Protein AF-A0A921ELJ8-F1 (afdb_monomer_lite)

Organism: NCBI:txid399497

Secondary structure (DSSP, 8-state):
-PPPB--TTSBGGGGTT-EEEEEEEETTS-EEEEEEEEEEEPTTSEEEEEEEESS-SS-PPPEEEEEETTSBHHHHHHHHSSEEEEEEEE-S-EESSS----GGGHHHHHHHHHHHHHHHHHTT-HHHHHHHHHHHHHHHHHHHS-TTSS---PPPEEEETTEEE-HHHHHHHSPB-TT---GGGS-HHHHHHHHHHHHHHHHH-HHHHHHTGGGG-TTSHHHHHHHHHHHH--TTSS-HHHHHHHHHHHHHHHHHHHHHHGGGGS-HHHHHHHHHHHHHHHHHHH-SSHHHHHHHHHHHHHHHHHH--TTS----TTSGGGS---------

Radius of gyration: 25.88 Å; chains: 1; bounding box: 54×80×60 Å

Structure (mmCIF, N/CA/C/O backbone):
data_AF-A0A921ELJ8-F1
#
_entry.id   AF-A0A921ELJ8-F1
#
loop_
_atom_site.group_PDB
_atom_site.id
_atom_site.type_symbol
_atom_site.label_atom_id
_atom_site.label_alt_id
_atom_site.label_comp_id
_atom_site.label_asym_id
_atom_site.label_entity_id
_atom_site.label_seq_id
_atom_site.pdbx_PDB_ins_code
_atom_site.Cartn_x
_atom_site.Cartn_y
_atom_site.Cartn_z
_atom_site.occupancy
_atom_site.B_iso_or_equiv
_atom_site.auth_seq_id
_atom_site.auth_comp_id
_atom_site.auth_asym_id
_atom_site.auth_atom_id
_atom_site.pdbx_PDB_model_num
ATOM 1 N N . MET A 1 1 ? -8.104 5.650 -31.984 1.00 55.91 1 MET A N 1
ATOM 2 C CA . MET A 1 1 ? -6.807 5.041 -32.345 1.00 55.91 1 MET A CA 1
ATOM 3 C C . MET A 1 1 ? -6.220 4.525 -31.050 1.00 55.91 1 MET A C 1
ATOM 5 O O . MET A 1 1 ? -6.207 5.281 -30.093 1.00 55.91 1 MET A O 1
ATOM 9 N N . THR A 1 2 ? -5.845 3.253 -30.983 1.00 70.00 2 THR A N 1
ATOM 10 C CA . THR A 1 2 ? -5.281 2.645 -29.771 1.00 70.00 2 THR A CA 1
ATOM 11 C C . THR A 1 2 ? -3.825 3.063 -29.614 1.00 70.00 2 THR A C 1
ATOM 13 O O . THR A 1 2 ? -3.085 3.123 -30.599 1.00 70.00 2 THR A O 1
ATOM 16 N N . TRP A 1 3 ? -3.414 3.399 -28.393 1.00 85.06 3 TRP A N 1
ATOM 17 C CA . TRP A 1 3 ? -2.020 3.739 -28.118 1.00 85.06 3 TRP A CA 1
ATOM 18 C C . TRP A 1 3 ? -1.121 2.501 -28.268 1.00 85.06 3 TRP A C 1
ATOM 20 O O . TRP A 1 3 ? -1.618 1.382 -28.123 1.00 85.06 3 TRP A O 1
ATOM 30 N N . PRO A 1 4 ? 0.184 2.664 -28.571 1.00 88.44 4 PRO A N 1
ATOM 31 C CA . PRO A 1 4 ? 1.095 1.530 -28.692 1.00 88.44 4 PRO A CA 1
ATOM 32 C C . PRO A 1 4 ? 1.118 0.725 -27.383 1.00 88.44 4 PRO A C 1
ATOM 34 O O . PRO A 1 4 ? 1.448 1.312 -26.346 1.00 88.44 4 PRO A O 1
ATOM 37 N N . PRO A 1 5 ? 0.757 -0.571 -27.398 1.00 87.62 5 PRO A N 1
ATOM 38 C CA . PRO A 1 5 ? 0.667 -1.370 -26.183 1.00 87.62 5 PRO A CA 1
ATOM 39 C C . PRO A 1 5 ? 2.049 -1.570 -25.560 1.00 87.62 5 PRO A C 1
ATOM 41 O O . PRO A 1 5 ? 3.058 -1.668 -26.261 1.00 87.62 5 PRO A O 1
ATOM 44 N N . VAL A 1 6 ? 2.074 -1.643 -24.234 1.00 88.38 6 VAL A N 1
ATOM 45 C CA . VAL A 1 6 ? 3.263 -1.942 -23.437 1.00 88.38 6 VAL A CA 1
ATOM 46 C C . VAL A 1 6 ? 2.978 -3.228 -22.666 1.00 88.38 6 VAL A C 1
ATOM 48 O O . VAL A 1 6 ? 2.077 -3.217 -21.829 1.00 88.38 6 VAL A O 1
ATOM 51 N N . PRO A 1 7 ? 3.712 -4.328 -22.911 1.00 85.06 7 PRO A N 1
ATOM 52 C CA . PRO A 1 7 ? 3.531 -5.554 -22.146 1.00 85.06 7 PRO A CA 1
ATOM 53 C C . PRO A 1 7 ? 3.890 -5.317 -20.681 1.00 85.06 7 PRO A C 1
ATOM 55 O O . PRO A 1 7 ? 4.984 -4.829 -20.389 1.00 85.06 7 PRO A O 1
ATOM 58 N N . LEU A 1 8 ? 3.033 -5.707 -19.743 1.00 81.69 8 LEU A N 1
ATOM 59 C CA . LEU A 1 8 ? 3.280 -5.446 -18.314 1.00 81.69 8 LEU A CA 1
ATOM 60 C C . LEU A 1 8 ? 4.545 -6.139 -17.770 1.00 81.69 8 LEU A C 1
ATOM 62 O O . LEU A 1 8 ? 5.132 -5.679 -16.791 1.00 81.69 8 LEU A O 1
ATOM 66 N N . ARG A 1 9 ? 4.990 -7.214 -18.434 1.00 78.88 9 ARG A N 1
ATOM 67 C CA . ARG A 1 9 ? 6.199 -7.993 -18.104 1.00 78.88 9 ARG A CA 1
ATOM 68 C C . ARG A 1 9 ? 7.487 -7.468 -18.735 1.00 78.88 9 ARG A C 1
ATOM 70 O O . ARG A 1 9 ? 8.553 -8.014 -18.478 1.00 78.88 9 ARG A O 1
ATOM 77 N N . SER A 1 10 ? 7.395 -6.471 -19.608 1.00 84.75 10 SER A N 1
ATOM 78 C CA . SER A 1 10 ? 8.593 -5.854 -20.177 1.00 84.75 10 SER A CA 1
ATOM 79 C C . SER A 1 10 ? 9.353 -5.074 -19.105 1.00 84.75 10 SER A C 1
ATOM 81 O O . SER A 1 10 ? 8.754 -4.600 -18.133 1.00 84.75 10 SER A O 1
ATOM 83 N N . THR A 1 11 ? 10.671 -4.973 -19.260 1.00 89.31 11 THR A N 1
ATOM 84 C CA . THR A 1 11 ? 11.525 -4.325 -18.261 1.00 89.31 11 THR A CA 1
ATOM 85 C C . THR A 1 11 ? 11.451 -2.809 -18.400 1.00 89.31 11 THR A C 1
ATOM 87 O O . THR A 1 11 ? 11.182 -2.279 -19.482 1.00 89.31 11 THR A O 1
ATOM 90 N N . LEU A 1 12 ? 11.711 -2.071 -17.321 1.00 86.12 12 LEU A N 1
ATOM 91 C CA . LEU A 1 12 ? 11.758 -0.609 -17.381 1.00 86.12 12 LEU A CA 1
ATOM 92 C C . LEU A 1 12 ? 12.834 -0.113 -18.361 1.00 86.12 12 LEU A C 1
ATOM 94 O O . LEU A 1 12 ? 12.644 0.914 -19.017 1.00 86.12 12 LEU A O 1
ATOM 98 N N . GLY A 1 13 ? 13.943 -0.844 -18.491 1.00 85.94 13 GLY A N 1
ATOM 99 C CA . GLY A 1 13 ? 15.027 -0.551 -19.425 1.00 85.94 13 GLY A CA 1
ATOM 100 C C . GLY A 1 13 ? 14.573 -0.517 -20.885 1.00 85.94 13 GLY A C 1
ATOM 101 O O . GLY A 1 13 ? 14.986 0.383 -21.621 1.00 85.94 13 GLY A O 1
ATOM 102 N N . ASP A 1 14 ? 13.660 -1.411 -21.278 1.00 89.75 14 ASP A N 1
ATOM 103 C CA . ASP A 1 14 ? 13.111 -1.487 -22.643 1.00 89.75 14 ASP A CA 1
ATOM 104 C C . ASP A 1 14 ? 12.343 -0.216 -23.043 1.00 89.75 14 ASP A C 1
ATOM 106 O O . ASP A 1 14 ? 12.226 0.120 -24.225 1.00 89.75 14 ASP A O 1
ATOM 110 N N . TRP A 1 15 ? 11.855 0.530 -22.050 1.00 92.81 15 TRP A N 1
ATOM 111 C CA . TRP A 1 15 ? 11.029 1.724 -22.232 1.00 92.81 15 TRP A CA 1
ATOM 112 C C . TRP A 1 15 ? 11.705 3.013 -21.766 1.00 92.81 15 TRP A C 1
ATOM 114 O O . TRP A 1 15 ? 11.044 4.037 -21.565 1.00 92.81 15 TRP A O 1
ATOM 124 N N . ALA A 1 16 ? 13.030 2.998 -21.635 1.00 91.06 16 ALA A N 1
ATOM 125 C CA . ALA A 1 16 ? 13.802 4.168 -21.249 1.00 91.06 16 ALA A CA 1
ATOM 126 C C . ALA A 1 16 ? 13.523 5.382 -22.159 1.00 91.06 16 ALA A C 1
ATOM 128 O O . ALA A 1 16 ? 13.555 5.316 -23.391 1.00 91.06 16 ALA A O 1
ATOM 129 N N . GLY A 1 17 ? 13.261 6.534 -21.541 1.00 87.50 17 GLY A N 1
ATOM 130 C CA . GLY A 1 17 ? 12.905 7.782 -22.220 1.00 87.50 17 GLY A CA 1
ATOM 131 C C . GLY A 1 17 ? 11.447 7.880 -22.679 1.00 87.50 17 GLY A C 1
ATOM 132 O O . GLY A 1 17 ? 11.101 8.849 -23.362 1.00 87.50 17 GLY A O 1
ATOM 133 N N . LYS A 1 18 ? 10.589 6.909 -22.346 1.00 92.12 18 LYS A N 1
ATOM 134 C CA . LYS A 1 18 ? 9.157 6.925 -22.676 1.00 92.12 18 LYS A CA 1
ATOM 135 C C . LYS A 1 18 ? 8.307 7.266 -21.455 1.00 92.12 18 LYS A C 1
ATOM 137 O O . LYS A 1 18 ? 8.719 7.101 -20.309 1.00 92.12 18 LYS A O 1
ATOM 142 N N . THR A 1 19 ? 7.095 7.741 -21.726 1.00 92.88 19 THR A N 1
ATOM 143 C CA . THR A 1 19 ? 6.046 7.865 -20.713 1.00 92.88 19 THR A CA 1
ATOM 144 C C . THR A 1 19 ? 4.994 6.805 -20.981 1.00 92.88 19 THR A C 1
ATOM 146 O O . THR A 1 19 ? 4.438 6.748 -22.077 1.00 92.88 19 THR A O 1
ATOM 149 N N . ILE A 1 20 ? 4.733 5.971 -19.987 1.00 92.69 20 ILE A N 1
ATOM 150 C CA . ILE A 1 20 ? 3.766 4.883 -20.041 1.00 92.69 20 ILE A CA 1
ATOM 151 C C . ILE A 1 20 ? 2.562 5.283 -19.197 1.00 92.69 20 ILE A C 1
ATOM 153 O O . ILE A 1 20 ? 2.708 5.789 -18.085 1.00 92.69 20 ILE A O 1
ATOM 157 N N . ALA A 1 21 ? 1.371 5.072 -19.742 1.00 91.31 21 ALA A N 1
ATOM 158 C CA . ALA A 1 21 ? 0.132 5.087 -18.988 1.00 91.31 21 ALA A CA 1
ATOM 159 C C . ALA A 1 21 ? -0.243 3.646 -18.649 1.00 91.31 21 ALA A C 1
ATOM 161 O O . ALA A 1 21 ? -0.272 2.788 -19.532 1.00 91.31 21 ALA A O 1
ATOM 162 N N . VAL A 1 22 ? -0.512 3.393 -17.375 1.00 89.25 22 VAL A N 1
ATOM 163 C CA . VAL A 1 22 ? -0.835 2.071 -16.844 1.00 89.25 22 VAL A CA 1
ATOM 164 C C . VAL A 1 22 ? -2.203 2.144 -16.193 1.00 89.25 22 VAL A C 1
ATOM 166 O O . VAL A 1 22 ? -2.421 2.963 -15.307 1.00 89.25 22 VAL A O 1
ATOM 169 N N . GLY A 1 23 ? -3.132 1.323 -16.659 1.00 86.69 23 GLY A N 1
ATOM 170 C CA . GLY A 1 23 ? -4.483 1.220 -16.127 1.00 86.69 23 GLY A CA 1
ATOM 171 C C . GLY A 1 23 ? -4.615 -0.006 -15.239 1.00 86.69 23 GLY A C 1
ATOM 172 O O . GLY A 1 23 ? -3.868 -0.970 -15.392 1.00 86.69 23 GLY A O 1
ATOM 173 N N . GLY A 1 24 ? -5.555 0.051 -14.304 1.00 81.69 24 GLY A N 1
ATOM 174 C CA . GLY A 1 24 ? -5.795 -1.047 -13.384 1.00 81.69 24 GLY A CA 1
ATOM 175 C C . GLY A 1 24 ? -6.952 -0.811 -12.429 1.00 81.69 24 GLY A C 1
ATOM 176 O O . GLY A 1 24 ? -7.645 0.206 -12.513 1.00 81.69 24 GLY A O 1
ATOM 177 N N . GLN A 1 25 ? -7.141 -1.740 -11.496 1.00 78.62 25 GLN A N 1
ATOM 178 C CA . GLN A 1 25 ? -8.011 -1.534 -10.334 1.00 78.62 25 GLN A CA 1
ATOM 179 C C . GLN A 1 25 ? -7.232 -0.845 -9.211 1.00 78.62 25 GLN A C 1
ATOM 181 O O . GLN A 1 25 ? -6.151 -1.301 -8.851 1.00 78.62 25 GLN A O 1
ATOM 186 N N . GLY A 1 26 ? -7.775 0.239 -8.659 1.00 69.50 26 GLY A N 1
ATOM 187 C CA . GLY A 1 26 ? -7.198 0.932 -7.504 1.00 69.50 26 GLY A CA 1
ATOM 188 C C . GLY A 1 26 ? -7.789 0.472 -6.173 1.00 69.50 26 GLY A C 1
ATOM 189 O O . GLY A 1 26 ? -8.651 -0.407 -6.142 1.00 69.50 26 GLY A O 1
ATOM 190 N N . ASP A 1 27 ? -7.384 1.124 -5.082 1.00 60.56 27 ASP A N 1
ATOM 191 C CA . ASP A 1 27 ? -7.708 0.746 -3.691 1.00 60.56 27 ASP A CA 1
ATOM 192 C C . ASP A 1 27 ? -9.213 0.645 -3.369 1.00 60.56 27 ASP A C 1
ATOM 194 O O . ASP A 1 27 ? -9.612 -0.080 -2.462 1.00 60.56 27 ASP A O 1
ATOM 198 N N . LEU A 1 28 ? -10.074 1.320 -4.140 1.00 60.75 28 LEU A N 1
ATOM 199 C CA . LEU A 1 28 ? -11.540 1.276 -3.998 1.00 60.75 28 LEU A CA 1
ATOM 200 C C . LEU A 1 28 ? -12.233 0.366 -5.031 1.00 60.75 28 LEU A C 1
ATOM 202 O O . LEU A 1 28 ? -13.412 0.567 -5.329 1.00 60.75 28 LEU A O 1
ATOM 206 N N . ASN A 1 29 ? -11.506 -0.570 -5.654 1.00 61.53 29 ASN A N 1
ATOM 207 C CA . ASN A 1 29 ? -11.965 -1.356 -6.813 1.00 61.53 29 ASN A CA 1
ATOM 208 C C . ASN A 1 29 ? -12.473 -0.490 -7.984 1.00 61.53 29 ASN A C 1
ATOM 210 O O . ASN A 1 29 ? -13.245 -0.941 -8.832 1.00 61.53 29 ASN A O 1
ATOM 214 N N . ARG A 1 30 ? -12.043 0.775 -8.050 1.00 70.38 30 ARG A N 1
ATOM 215 C CA . ARG A 1 30 ? -12.352 1.682 -9.159 1.00 70.38 30 ARG A CA 1
ATOM 216 C C . ARG A 1 30 ? -11.254 1.592 -10.205 1.00 70.38 30 ARG A C 1
ATOM 218 O O . ARG A 1 30 ? -10.077 1.509 -9.859 1.00 70.38 30 ARG A O 1
ATOM 225 N N . ALA A 1 31 ? -11.644 1.637 -11.475 1.00 74.75 31 ALA A N 1
ATOM 226 C CA . ALA A 1 31 ? -10.691 1.762 -12.566 1.00 74.75 31 ALA A CA 1
ATOM 227 C C . ALA A 1 31 ? -9.875 3.050 -12.386 1.00 74.75 31 ALA A C 1
ATOM 229 O O . ALA A 1 31 ? -10.436 4.139 -12.248 1.00 74.75 31 ALA A O 1
ATOM 230 N N . THR A 1 32 ? -8.557 2.907 -12.367 1.00 81.81 32 THR A N 1
ATOM 231 C CA . THR A 1 32 ? -7.589 3.987 -12.175 1.00 81.81 32 THR A CA 1
ATOM 232 C C . THR A 1 32 ? -6.516 3.926 -13.256 1.00 81.81 32 THR A C 1
ATOM 234 O O . THR A 1 32 ? -6.398 2.950 -14.000 1.00 81.81 32 THR A O 1
ATOM 237 N N . THR A 1 33 ? -5.759 5.009 -13.394 1.00 86.81 33 THR A N 1
ATOM 238 C CA . THR A 1 33 ? -4.608 5.097 -14.283 1.00 86.81 33 THR A CA 1
ATOM 239 C C . THR A 1 33 ? -3.452 5.773 -13.564 1.00 86.81 33 THR A C 1
ATOM 241 O O . THR A 1 33 ? -3.623 6.841 -12.986 1.00 86.81 33 THR A O 1
ATOM 244 N N . ALA A 1 34 ? -2.261 5.196 -13.668 1.00 88.44 34 ALA A N 1
ATOM 245 C CA . ALA A 1 34 ? -1.004 5.822 -13.295 1.00 88.44 34 ALA A CA 1
ATOM 246 C C . ALA A 1 34 ? -0.210 6.218 -14.548 1.00 88.44 34 ALA A C 1
ATOM 248 O O . ALA A 1 34 ? -0.249 5.545 -15.578 1.00 88.44 34 ALA A O 1
ATOM 249 N N . LEU A 1 35 ? 0.536 7.315 -14.459 1.00 90.50 35 LEU A N 1
ATOM 250 C CA . LEU A 1 35 ? 1.508 7.737 -15.465 1.00 90.50 35 LEU A CA 1
ATOM 251 C C . LEU A 1 35 ? 2.912 7.519 -14.923 1.00 90.50 35 LEU A C 1
ATOM 253 O O . LEU A 1 35 ? 3.204 7.973 -13.821 1.00 90.50 35 LEU A O 1
ATOM 257 N N . LEU A 1 36 ? 3.777 6.877 -15.703 1.00 90.56 36 LEU A N 1
ATOM 258 C CA . LEU A 1 36 ? 5.176 6.624 -15.376 1.00 90.56 36 LEU A CA 1
ATOM 259 C C . LEU A 1 36 ? 6.056 7.189 -16.490 1.00 90.56 36 LEU A C 1
ATOM 261 O O . LEU A 1 36 ? 6.006 6.729 -17.626 1.00 90.56 36 LEU A O 1
ATOM 265 N N . HIS A 1 37 ? 6.877 8.186 -16.182 1.00 92.69 37 HIS A N 1
ATOM 266 C CA . HIS A 1 37 ? 7.949 8.643 -17.056 1.00 92.69 37 HIS A CA 1
ATOM 267 C C . HIS A 1 37 ? 9.250 7.947 -16.671 1.00 92.69 37 HIS A C 1
ATOM 269 O O . HIS A 1 37 ? 9.781 8.177 -15.582 1.00 92.69 37 HIS A O 1
ATOM 275 N N . ILE A 1 38 ? 9.765 7.123 -17.577 1.00 91.50 38 ILE A N 1
ATOM 276 C CA . ILE A 1 38 ? 11.005 6.379 -17.384 1.00 91.50 38 ILE A CA 1
ATOM 277 C C . ILE A 1 38 ? 12.141 7.190 -18.000 1.00 91.50 38 ILE A C 1
ATOM 279 O O . ILE A 1 38 ? 12.142 7.504 -19.190 1.00 91.50 38 ILE A O 1
ATOM 283 N N . GLY A 1 39 ? 13.118 7.553 -17.179 1.00 88.94 39 GLY A N 1
ATOM 284 C CA . GLY A 1 39 ? 14.330 8.244 -17.593 1.00 88.94 39 GLY A CA 1
ATOM 285 C C . GLY A 1 39 ? 15.273 7.351 -18.400 1.00 88.94 39 GLY A C 1
ATOM 286 O O . GLY A 1 39 ? 14.960 6.221 -18.763 1.00 88.94 39 GLY A O 1
ATOM 287 N N . LYS A 1 40 ? 16.468 7.864 -18.695 1.00 90.44 40 LYS A N 1
ATOM 288 C CA . LYS A 1 40 ? 17.521 7.059 -19.329 1.00 90.44 40 LYS A CA 1
ATOM 289 C C . LYS A 1 40 ? 18.109 6.066 -18.326 1.00 90.44 40 LYS A C 1
ATOM 291 O O . LYS A 1 40 ? 18.272 6.420 -17.157 1.00 90.44 40 LYS A O 1
ATOM 296 N N . VAL A 1 41 ? 18.483 4.882 -18.812 1.00 88.75 41 VAL A N 1
ATOM 297 C CA . VAL A 1 41 ? 19.275 3.914 -18.042 1.00 88.75 41 VAL A CA 1
ATOM 298 C C . VAL A 1 41 ? 20.630 4.539 -17.716 1.00 88.75 41 VAL A C 1
ATOM 300 O O . VAL A 1 41 ? 21.305 5.095 -18.589 1.00 88.75 41 VAL A O 1
ATOM 303 N N . ARG A 1 42 ? 20.998 4.507 -16.441 1.00 88.00 42 ARG A N 1
ATOM 304 C CA . ARG A 1 42 ? 22.283 4.975 -15.927 1.00 88.00 42 ARG A CA 1
ATOM 305 C C . ARG A 1 42 ? 23.342 3.878 -16.048 1.00 88.00 42 ARG A C 1
ATOM 307 O O . ARG A 1 42 ? 23.032 2.706 -16.224 1.00 88.00 42 ARG A O 1
ATOM 314 N N . GLY A 1 43 ? 24.613 4.265 -15.933 1.00 80.62 43 GLY A N 1
ATOM 315 C CA . GLY A 1 43 ? 25.737 3.320 -15.995 1.00 80.62 43 GLY A CA 1
ATOM 316 C C . GLY A 1 43 ? 25.770 2.291 -14.855 1.00 80.62 43 GLY A C 1
ATOM 317 O O . GLY A 1 43 ? 26.489 1.307 -14.959 1.00 80.62 43 GLY A O 1
ATOM 318 N N . ASP A 1 44 ? 24.987 2.505 -13.797 1.00 83.75 44 ASP A N 1
ATOM 319 C CA . ASP A 1 44 ? 24.791 1.610 -12.648 1.00 83.75 44 ASP A CA 1
ATOM 320 C C . ASP A 1 44 ? 23.598 0.645 -12.828 1.00 83.75 44 ASP A C 1
ATOM 322 O O . ASP A 1 44 ? 23.195 -0.020 -11.876 1.00 83.75 44 ASP A O 1
ATOM 326 N N . GLY A 1 45 ? 22.991 0.596 -14.020 1.00 81.75 45 GLY A N 1
ATOM 327 C CA . GLY A 1 45 ? 21.848 -0.273 -14.310 1.00 81.75 45 GLY A CA 1
ATOM 328 C C . GLY A 1 45 ? 20.509 0.209 -13.743 1.00 81.75 45 GLY A C 1
ATOM 329 O O . GLY A 1 45 ? 19.537 -0.536 -13.802 1.00 81.75 45 GLY A O 1
ATOM 330 N N . HIS A 1 46 ? 20.422 1.435 -13.217 1.00 86.12 46 HIS A N 1
ATOM 331 C CA . HIS A 1 46 ? 19.176 1.988 -12.682 1.00 86.12 46 HIS A CA 1
ATOM 332 C C . HIS A 1 46 ? 18.511 2.987 -13.639 1.00 86.12 46 HIS A C 1
ATOM 334 O O . HIS A 1 46 ? 19.149 3.624 -14.482 1.00 86.12 46 HIS A O 1
ATOM 340 N N . VAL A 1 47 ? 17.205 3.176 -13.474 1.00 87.12 47 VAL A N 1
ATOM 341 C CA . VAL A 1 47 ? 16.381 4.160 -14.178 1.00 87.12 47 VAL A CA 1
ATOM 342 C C . VAL A 1 47 ? 15.690 5.086 -13.186 1.00 87.12 47 VAL A C 1
ATOM 344 O O . VAL A 1 47 ? 15.187 4.681 -12.141 1.00 87.12 47 VAL A O 1
ATOM 347 N N . ARG A 1 48 ? 15.649 6.373 -13.528 1.00 88.62 48 ARG A N 1
ATOM 348 C CA . ARG A 1 48 ? 14.856 7.369 -12.801 1.00 88.62 48 ARG A CA 1
ATOM 349 C C . ARG A 1 48 ? 13.410 7.274 -13.274 1.00 88.62 48 ARG A C 1
ATOM 351 O O . ARG A 1 48 ? 13.164 7.527 -14.448 1.00 88.62 48 ARG A O 1
ATOM 358 N N . VAL A 1 49 ? 12.471 6.972 -12.389 1.00 85.62 49 VAL A N 1
ATOM 359 C CA . VAL A 1 49 ? 11.040 6.899 -12.698 1.00 85.62 49 VAL A CA 1
ATOM 360 C C . VAL A 1 49 ? 10.311 8.033 -11.990 1.00 85.62 49 VAL A C 1
ATOM 362 O O . VAL A 1 49 ? 10.380 8.164 -10.772 1.00 85.62 49 VAL A O 1
ATOM 365 N N . ILE A 1 50 ? 9.616 8.869 -12.759 1.00 87.69 50 ILE A N 1
ATOM 366 C CA . ILE A 1 50 ? 8.697 9.881 -12.227 1.00 87.69 50 ILE A CA 1
ATOM 367 C C . ILE A 1 50 ? 7.289 9.356 -12.434 1.00 87.69 50 ILE A C 1
ATOM 369 O O . ILE A 1 50 ? 6.924 9.063 -13.571 1.00 87.69 50 ILE A O 1
ATOM 373 N N . TYR A 1 51 ? 6.490 9.272 -11.380 1.00 86.00 51 TYR A N 1
ATOM 374 C CA . TYR A 1 51 ? 5.151 8.712 -11.477 1.00 86.00 51 TYR A CA 1
ATOM 375 C C . TYR A 1 51 ? 4.080 9.626 -10.884 1.00 86.00 51 TYR A C 1
ATOM 377 O O . TYR A 1 51 ? 4.359 10.476 -10.039 1.00 86.00 51 TYR A O 1
ATOM 385 N N . SER A 1 52 ? 2.847 9.464 -11.355 1.00 85.19 52 SER A N 1
ATOM 386 C CA . SER A 1 52 ? 1.663 10.142 -10.828 1.00 85.19 52 SER A CA 1
ATOM 387 C C . SER A 1 52 ? 0.448 9.236 -10.969 1.00 85.19 52 SER A C 1
ATOM 389 O O . SER A 1 52 ? 0.148 8.786 -12.074 1.00 85.19 52 SER A O 1
ATOM 391 N N . ASP A 1 53 ? -0.273 9.017 -9.875 1.00 80.00 53 ASP A N 1
ATOM 392 C CA . ASP A 1 53 ? -1.601 8.399 -9.901 1.00 80.00 53 ASP A CA 1
ATOM 393 C C . ASP A 1 53 ? -2.627 9.451 -10.356 1.00 80.00 53 ASP A C 1
ATOM 395 O O . ASP A 1 53 ? -2.615 10.582 -9.866 1.00 80.00 53 ASP A O 1
ATOM 399 N N . MET A 1 54 ? -3.457 9.120 -11.346 1.00 72.75 54 MET A N 1
ATOM 400 C CA . MET A 1 54 ? -4.471 10.023 -11.895 1.00 72.75 54 MET A CA 1
ATOM 401 C C . MET A 1 54 ? -5.863 9.839 -11.275 1.00 72.75 54 MET A C 1
ATOM 403 O O . MET A 1 54 ? -6.725 10.674 -11.552 1.00 72.75 54 MET A O 1
ATOM 407 N N . ALA A 1 55 ? -6.126 8.781 -10.495 1.00 62.22 55 ALA A N 1
ATOM 408 C CA . ALA A 1 55 ? -7.459 8.549 -9.916 1.00 62.22 55 ALA A CA 1
ATOM 409 C C . ALA A 1 55 ? -7.589 8.950 -8.449 1.00 62.22 55 ALA A C 1
ATOM 411 O O . ALA A 1 55 ? -8.709 9.162 -7.981 1.00 62.22 55 ALA A O 1
ATOM 412 N N . HIS A 1 56 ? -6.482 9.091 -7.724 1.00 56.41 56 HIS A N 1
ATOM 413 C CA . HIS A 1 56 ? -6.521 9.733 -6.420 1.00 56.41 56 HIS A CA 1
ATOM 414 C C . HIS A 1 56 ? -6.836 11.231 -6.609 1.00 56.41 56 HIS A C 1
ATOM 416 O O . HIS A 1 56 ? -5.997 12.017 -7.037 1.00 56.41 56 HIS A O 1
ATOM 422 N N . GLU A 1 57 ? -8.075 11.638 -6.294 1.00 43.91 57 GLU A N 1
ATOM 423 C CA . GLU A 1 57 ? -8.567 13.033 -6.362 1.00 43.91 57 GLU A CA 1
ATOM 424 C C . GLU A 1 57 ? -7.728 14.019 -5.530 1.00 43.91 57 GLU A C 1
ATOM 426 O O . GLU A 1 57 ? -7.755 15.232 -5.756 1.00 43.91 57 GLU A O 1
ATOM 431 N N . LYS A 1 58 ? -6.923 13.508 -4.593 1.00 45.62 58 LYS A N 1
ATOM 432 C CA . LYS A 1 58 ? -5.819 14.270 -4.021 1.00 45.62 58 LYS A CA 1
ATOM 433 C C . LYS A 1 58 ? -4.694 14.294 -5.045 1.00 45.62 58 LYS A C 1
ATOM 435 O O . LYS A 1 58 ? -3.959 13.327 -5.176 1.00 45.62 58 LYS A O 1
ATOM 440 N N . LEU A 1 59 ? -4.581 15.429 -5.735 1.00 51.19 59 LEU A N 1
ATOM 441 C CA . LEU A 1 59 ? -3.470 15.841 -6.599 1.00 51.19 59 LEU A CA 1
ATOM 442 C C . LEU A 1 59 ? -2.128 15.769 -5.845 1.00 51.19 59 LEU A C 1
ATOM 444 O O . LEU A 1 59 ? -1.550 16.792 -5.466 1.00 51.19 59 LEU A O 1
ATOM 448 N N . GLU A 1 60 ? -1.647 14.560 -5.574 1.00 53.66 60 GLU A N 1
ATOM 449 C CA . GLU A 1 60 ? -0.329 14.342 -5.015 1.00 53.66 60 GLU A CA 1
ATOM 450 C C . GLU A 1 60 ? 0.710 14.730 -6.059 1.00 53.66 60 GLU A C 1
ATOM 452 O O . GLU A 1 60 ? 0.531 14.585 -7.271 1.00 53.66 60 GLU A O 1
ATOM 457 N N . ARG A 1 61 ? 1.806 15.313 -5.579 1.00 60.59 61 ARG A N 1
ATOM 458 C CA . ARG A 1 61 ? 2.893 15.717 -6.465 1.00 60.59 61 ARG A CA 1
ATOM 459 C C . ARG A 1 61 ? 3.455 14.474 -7.146 1.00 60.59 61 ARG A C 1
ATOM 461 O O . ARG A 1 61 ? 3.646 13.481 -6.447 1.00 60.59 61 ARG A O 1
ATOM 468 N N . PRO A 1 62 ? 3.805 14.556 -8.444 1.00 66.25 62 PRO A N 1
ATOM 469 C CA . PRO A 1 62 ? 4.539 13.487 -9.092 1.00 66.25 62 PRO A CA 1
ATOM 470 C C . PRO A 1 62 ? 5.761 13.138 -8.247 1.00 66.25 62 PRO A C 1
ATOM 472 O O . PRO A 1 62 ? 6.586 14.012 -7.952 1.00 66.25 62 PRO A O 1
ATOM 475 N N . ALA A 1 63 ? 5.821 11.889 -7.812 1.00 71.31 63 ALA A N 1
ATOM 476 C CA . ALA A 1 63 ? 6.901 11.383 -6.991 1.00 71.31 63 ALA A CA 1
ATOM 477 C C . ALA A 1 63 ? 7.975 10.777 -7.894 1.00 71.31 63 ALA A C 1
ATOM 479 O O . ALA A 1 63 ? 7.727 10.392 -9.037 1.00 71.31 63 ALA A O 1
ATOM 480 N N . GLU A 1 64 ? 9.202 10.772 -7.395 1.00 79.31 64 GLU A N 1
ATOM 481 C CA . GLU A 1 64 ? 10.374 10.324 -8.130 1.00 79.31 64 GLU A CA 1
ATOM 482 C C . GLU A 1 64 ? 11.028 9.177 -7.369 1.00 79.31 64 GLU A C 1
ATOM 484 O O . GLU A 1 64 ? 11.245 9.281 -6.162 1.00 79.31 64 GLU A O 1
ATOM 489 N N . ALA A 1 65 ? 11.352 8.109 -8.088 1.00 78.50 65 ALA A N 1
ATOM 490 C CA . ALA A 1 65 ? 12.042 6.941 -7.570 1.00 78.50 65 ALA A CA 1
ATOM 491 C C . ALA A 1 65 ? 13.199 6.552 -8.496 1.00 78.50 65 ALA A C 1
ATOM 493 O O . ALA A 1 65 ? 13.158 6.783 -9.706 1.00 78.50 65 ALA A O 1
ATOM 494 N N . LEU A 1 66 ? 14.240 5.953 -7.924 1.00 83.12 66 LEU A N 1
ATOM 495 C CA . LEU A 1 66 ? 15.310 5.308 -8.674 1.00 83.12 66 LEU A CA 1
ATOM 496 C C . LEU A 1 66 ? 15.087 3.798 -8.572 1.00 83.12 66 LEU A C 1
ATOM 498 O O . LEU A 1 66 ? 15.100 3.265 -7.466 1.00 83.12 66 LEU A O 1
ATOM 502 N N . LEU A 1 67 ? 14.848 3.135 -9.702 1.00 78.12 67 LEU A N 1
ATOM 503 C CA . LEU A 1 67 ? 14.523 1.708 -9.762 1.00 78.12 67 LEU A CA 1
ATOM 504 C C . LEU A 1 67 ? 15.545 0.947 -10.618 1.00 78.12 67 LEU A C 1
ATOM 506 O O . LEU A 1 67 ? 16.104 1.542 -11.542 1.00 78.12 67 LEU A O 1
ATOM 510 N N . PRO A 1 68 ? 15.793 -0.345 -10.352 1.00 77.94 68 PRO A N 1
ATOM 511 C CA . PRO A 1 68 ? 16.557 -1.206 -11.254 1.00 77.94 68 PRO A CA 1
ATOM 512 C C . PRO A 1 68 ? 15.918 -1.262 -12.651 1.00 77.94 68 PRO A C 1
ATOM 514 O O . PRO A 1 68 ? 14.693 -1.277 -12.779 1.00 77.94 68 PRO A O 1
ATOM 517 N N . ALA A 1 69 ? 16.727 -1.242 -13.713 1.00 83.62 69 ALA A N 1
ATOM 518 C CA . ALA A 1 69 ? 16.222 -1.235 -15.090 1.00 83.62 69 ALA A CA 1
ATOM 519 C C . ALA A 1 69 ? 15.616 -2.578 -15.528 1.00 83.62 69 ALA A C 1
ATOM 521 O O . ALA A 1 69 ? 14.819 -2.601 -16.462 1.00 83.62 69 ALA A O 1
ATOM 522 N N . ASP A 1 70 ? 15.993 -3.673 -14.875 1.00 78.38 70 ASP A N 1
ATOM 523 C CA . ASP A 1 70 ? 15.503 -5.037 -15.099 1.00 78.38 70 ASP A CA 1
ATOM 524 C C . ASP A 1 70 ? 14.141 -5.310 -14.446 1.00 78.38 70 ASP A C 1
ATOM 526 O O . ASP A 1 70 ? 13.487 -6.295 -14.783 1.00 78.38 70 ASP A O 1
ATOM 530 N N . LEU A 1 71 ? 13.683 -4.416 -13.567 1.00 77.00 71 LEU A N 1
ATOM 531 C CA . LEU A 1 71 ? 12.365 -4.496 -12.949 1.00 77.00 71 LEU A CA 1
ATOM 532 C C . LEU A 1 71 ? 11.266 -4.377 -14.015 1.00 77.00 71 LEU A C 1
ATOM 534 O O . LEU A 1 71 ? 11.389 -3.591 -14.960 1.00 77.00 71 LEU A O 1
ATOM 538 N N . THR A 1 72 ? 10.182 -5.137 -13.880 1.00 84.81 72 THR A N 1
ATOM 539 C CA . THR A 1 72 ? 9.088 -5.092 -14.862 1.00 84.81 72 THR A CA 1
ATOM 540 C C . THR A 1 72 ? 8.203 -3.859 -14.679 1.00 84.81 72 THR A C 1
ATOM 542 O O . THR A 1 72 ? 8.095 -3.301 -13.585 1.00 84.81 72 THR A O 1
ATOM 545 N N . VAL A 1 73 ? 7.510 -3.432 -15.741 1.00 82.75 73 VAL A N 1
ATOM 546 C CA . VAL A 1 73 ? 6.530 -2.330 -15.658 1.00 82.75 73 VAL A CA 1
ATOM 547 C C . VAL A 1 73 ? 5.474 -2.618 -14.583 1.00 82.75 73 VAL A C 1
ATOM 549 O O . VAL A 1 73 ? 5.123 -1.717 -13.824 1.00 82.75 73 VAL A O 1
ATOM 552 N N . SER A 1 74 ? 5.007 -3.865 -14.471 1.00 79.19 74 SER A N 1
ATOM 553 C CA . SER A 1 74 ? 4.046 -4.280 -13.442 1.00 79.19 74 SER A CA 1
ATOM 554 C C . SER A 1 74 ? 4.586 -4.104 -12.024 1.00 79.19 74 SER A C 1
ATOM 556 O O . SER A 1 74 ? 3.915 -3.510 -11.185 1.00 79.19 74 SER A O 1
ATOM 558 N N . GLU A 1 75 ? 5.792 -4.602 -11.748 1.00 76.50 75 GLU A N 1
ATOM 559 C CA . GLU A 1 75 ? 6.420 -4.492 -10.425 1.00 76.50 75 GLU A CA 1
ATOM 560 C C . GLU A 1 75 ? 6.680 -3.035 -10.050 1.00 76.50 75 GLU A C 1
ATOM 562 O O . GLU A 1 75 ? 6.472 -2.639 -8.904 1.00 76.50 75 GLU A O 1
ATOM 567 N N . ALA A 1 76 ? 7.073 -2.216 -11.029 1.00 79.81 76 ALA A N 1
ATOM 568 C CA . ALA A 1 76 ? 7.315 -0.798 -10.811 1.00 79.81 76 ALA A CA 1
ATOM 569 C C . ALA A 1 76 ? 6.025 -0.079 -10.422 1.00 79.81 76 ALA A C 1
ATOM 571 O O . ALA A 1 76 ? 6.031 0.773 -9.540 1.00 79.81 76 ALA A O 1
ATOM 572 N N . VAL A 1 77 ? 4.919 -0.408 -11.091 1.00 80.69 77 VAL A N 1
ATOM 573 C CA . VAL A 1 77 ? 3.617 0.210 -10.829 1.00 80.69 77 VAL A CA 1
ATOM 574 C C . VAL A 1 77 ? 3.099 -0.214 -9.466 1.00 80.69 77 VAL A C 1
ATOM 576 O O . VAL A 1 77 ? 2.704 0.664 -8.714 1.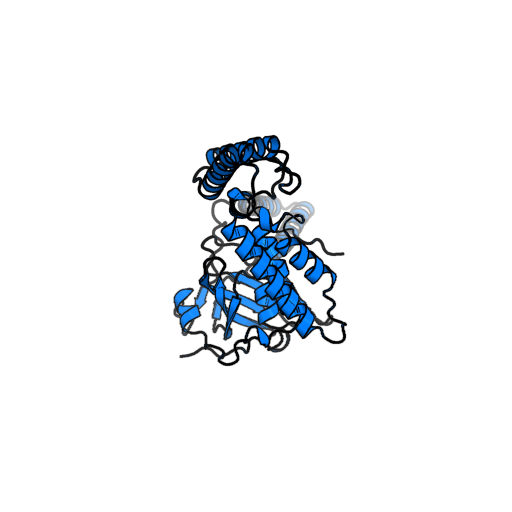00 80.69 77 VAL A O 1
ATOM 579 N N . LEU A 1 78 ? 3.170 -1.503 -9.128 1.00 75.81 78 LEU A N 1
ATOM 580 C CA . LEU A 1 78 ? 2.751 -2.010 -7.819 1.00 75.81 78 LEU A CA 1
ATOM 581 C C . LEU A 1 78 ? 3.547 -1.363 -6.679 1.00 75.81 78 LEU A C 1
ATOM 583 O O . LEU A 1 78 ? 2.962 -0.902 -5.712 1.00 75.81 78 LEU A O 1
ATOM 587 N N . GLY A 1 79 ? 4.868 -1.230 -6.826 1.00 68.69 79 GLY A N 1
ATOM 588 C CA . GLY A 1 79 ? 5.702 -0.618 -5.788 1.00 68.69 79 GLY A CA 1
ATOM 589 C C . GLY A 1 79 ? 5.579 0.908 -5.664 1.00 68.69 79 GLY A C 1
ATOM 590 O O . GLY A 1 79 ? 6.002 1.473 -4.654 1.00 68.69 79 GLY A O 1
ATOM 591 N N . LEU A 1 80 ? 5.054 1.603 -6.681 1.00 73.94 80 LEU A N 1
ATOM 592 C CA . LEU A 1 80 ? 5.002 3.072 -6.711 1.00 73.94 80 LEU A CA 1
ATOM 593 C C . LEU A 1 80 ? 3.582 3.636 -6.580 1.00 73.94 80 LEU A C 1
ATOM 595 O O . LEU A 1 80 ? 3.392 4.683 -5.950 1.00 73.94 80 LEU A O 1
ATOM 599 N N . ALA A 1 81 ? 2.595 2.988 -7.192 1.00 73.38 81 ALA A N 1
ATOM 600 C CA . ALA A 1 81 ? 1.246 3.499 -7.381 1.00 73.38 81 ALA A CA 1
ATOM 601 C C . ALA A 1 81 ? 0.185 2.515 -6.875 1.00 73.38 81 ALA A C 1
ATOM 603 O O . ALA A 1 81 ? 0.324 1.303 -6.977 1.00 73.38 81 ALA A O 1
ATOM 604 N N . HIS A 1 82 ? -0.938 3.063 -6.415 1.00 71.50 82 HIS A N 1
ATOM 605 C CA . HIS A 1 82 ? -2.087 2.309 -5.911 1.00 71.50 82 HIS A CA 1
ATOM 606 C C . HIS A 1 82 ? -2.953 1.760 -7.054 1.00 71.50 82 HIS A C 1
ATOM 608 O O . HIS A 1 82 ? -4.154 2.024 -7.150 1.00 71.50 82 HIS A O 1
ATOM 614 N N . VAL A 1 83 ? -2.320 1.053 -7.990 1.00 72.69 83 VAL A N 1
ATOM 615 C CA . VAL A 1 83 ? -2.941 0.531 -9.207 1.00 72.69 83 VAL A CA 1
ATOM 616 C C . VAL A 1 83 ? -2.502 -0.911 -9.392 1.00 72.69 83 VAL A C 1
ATOM 618 O O . VAL A 1 83 ? -1.318 -1.172 -9.558 1.00 72.69 83 VAL A O 1
ATOM 621 N N . ARG A 1 84 ? -3.455 -1.844 -9.434 1.00 78.31 84 ARG A N 1
ATOM 622 C CA . ARG A 1 84 ? -3.228 -3.228 -9.869 1.00 78.31 84 ARG A CA 1
ATOM 623 C C . ARG A 1 84 ? -3.242 -3.268 -11.391 1.00 78.31 84 ARG A C 1
ATOM 625 O O . ARG A 1 84 ? -4.337 -3.211 -11.958 1.00 78.31 84 ARG A O 1
ATOM 632 N N . PRO A 1 85 ? -2.075 -3.296 -12.050 1.00 78.50 85 PRO A N 1
ATOM 633 C CA . PRO A 1 85 ? -1.997 -3.021 -13.471 1.00 78.50 85 PRO A CA 1
ATOM 634 C C . PRO A 1 85 ? -2.629 -4.160 -14.276 1.00 78.50 85 PRO A C 1
ATOM 636 O O . PRO A 1 85 ? -2.253 -5.318 -14.124 1.00 78.50 85 PRO A O 1
ATOM 639 N N . ASP A 1 86 ? -3.579 -3.823 -15.146 1.00 78.56 86 ASP A N 1
ATOM 640 C CA . ASP A 1 86 ? -4.220 -4.754 -16.084 1.00 78.56 86 ASP A CA 1
ATOM 641 C C . ASP A 1 86 ? -4.087 -4.300 -17.551 1.00 78.56 86 ASP A C 1
ATOM 643 O O . ASP A 1 86 ? -4.610 -4.916 -18.474 1.00 78.56 86 ASP A O 1
ATOM 647 N N . ARG A 1 87 ? -3.425 -3.171 -17.795 1.00 85.94 87 ARG A N 1
ATOM 648 C CA . ARG A 1 87 ? -3.206 -2.632 -19.138 1.00 85.94 87 ARG A CA 1
ATOM 649 C C . ARG A 1 87 ? -2.115 -1.585 -19.102 1.00 85.94 87 ARG A C 1
ATOM 651 O O . ARG A 1 87 ? -2.029 -0.811 -18.149 1.00 85.94 87 ARG A O 1
ATOM 658 N N . ALA A 1 88 ? -1.321 -1.497 -20.157 1.00 89.12 88 ALA A N 1
ATOM 659 C CA . ALA A 1 88 ? -0.359 -0.417 -20.303 1.00 89.12 88 ALA A CA 1
ATOM 660 C C . ALA A 1 88 ? -0.161 -0.037 -21.769 1.00 89.12 88 ALA A C 1
ATOM 662 O O . ALA A 1 88 ? -0.252 -0.864 -22.677 1.00 89.12 88 ALA A O 1
ATOM 663 N N . ALA A 1 89 ? 0.113 1.242 -22.003 1.00 90.81 89 ALA A N 1
ATOM 664 C CA . ALA A 1 89 ? 0.440 1.755 -23.323 1.00 90.81 89 ALA A CA 1
ATOM 665 C C . ALA A 1 89 ? 1.354 2.978 -23.236 1.00 90.81 89 ALA A C 1
ATOM 667 O O . ALA A 1 89 ? 1.385 3.696 -22.233 1.00 90.81 89 ALA A O 1
ATOM 668 N N . VAL A 1 90 ? 2.082 3.255 -24.316 1.00 91.06 90 VAL A N 1
ATOM 669 C CA . VAL A 1 90 ? 2.902 4.465 -24.420 1.00 91.06 90 VAL A CA 1
ATOM 670 C C . VAL A 1 90 ? 1.989 5.675 -24.598 1.00 91.06 90 VAL A C 1
ATOM 672 O O . VAL A 1 90 ? 1.273 5.785 -25.593 1.00 91.06 90 VAL A O 1
ATOM 675 N N . ALA A 1 91 ? 2.045 6.610 -23.651 1.00 88.69 91 ALA A N 1
ATOM 676 C CA . ALA A 1 91 ? 1.280 7.843 -23.724 1.00 88.69 91 ALA A CA 1
ATOM 677 C C . ALA A 1 91 ? 1.877 8.773 -24.806 1.00 88.69 91 ALA A C 1
ATOM 679 O O . ALA A 1 91 ? 3.081 9.045 -24.779 1.00 88.69 91 ALA A O 1
ATOM 680 N N . PRO A 1 92 ? 1.066 9.301 -25.743 1.00 85.31 92 PRO A N 1
ATOM 681 C CA . PRO A 1 92 ? 1.563 10.043 -26.906 1.00 85.31 92 PRO A CA 1
ATOM 682 C C . PRO A 1 92 ? 2.263 11.355 -26.537 1.00 85.31 92 PRO A C 1
ATOM 684 O O . PRO A 1 92 ? 3.330 11.671 -27.067 1.00 85.31 92 PRO A O 1
ATOM 687 N N . LYS A 1 93 ? 1.680 12.132 -25.619 1.00 86.75 93 LYS A N 1
ATOM 688 C CA . LYS A 1 93 ? 2.287 13.354 -25.089 1.00 86.75 93 LYS A CA 1
ATOM 689 C C . LYS A 1 93 ? 1.756 13.629 -23.692 1.00 86.75 93 LYS A C 1
ATOM 691 O O . LYS A 1 93 ? 0.551 13.743 -23.502 1.00 86.75 93 LYS A O 1
ATOM 696 N N . VAL A 1 94 ? 2.653 13.788 -22.725 1.00 83.69 94 VAL A N 1
ATOM 697 C CA . VAL A 1 94 ? 2.300 14.136 -21.344 1.00 83.69 94 VAL A CA 1
ATOM 698 C C . VAL A 1 94 ? 3.000 15.432 -20.964 1.00 83.69 94 VAL A C 1
ATOM 700 O O . VAL A 1 94 ? 4.186 15.609 -21.233 1.00 83.69 94 VAL A O 1
ATOM 703 N N . THR A 1 95 ? 2.261 16.354 -20.357 1.00 81.56 95 THR A N 1
ATOM 704 C CA . THR A 1 95 ? 2.793 17.615 -19.820 1.00 81.56 95 THR A CA 1
ATOM 705 C C . THR A 1 95 ? 2.616 17.656 -18.308 1.00 81.56 95 THR A C 1
ATOM 707 O O . THR A 1 95 ? 1.766 16.950 -17.771 1.00 81.56 95 THR A O 1
ATOM 710 N N . ASN A 1 96 ? 3.420 18.473 -17.620 1.00 75.12 96 ASN A N 1
ATOM 711 C CA . ASN A 1 96 ? 3.417 18.648 -16.158 1.00 75.12 96 ASN A CA 1
ATOM 712 C C . ASN A 1 96 ? 3.790 17.405 -15.329 1.00 75.12 96 ASN A C 1
ATOM 714 O O . ASN A 1 96 ? 3.820 17.474 -14.104 1.00 75.12 96 ASN A O 1
ATOM 718 N N . LEU A 1 97 ? 4.170 16.301 -15.973 1.00 71.06 97 LEU A N 1
ATOM 719 C CA . LEU A 1 97 ? 4.800 15.158 -15.321 1.00 71.06 97 LEU A CA 1
ATOM 720 C C . LEU A 1 97 ? 6.308 15.437 -15.210 1.00 71.06 97 LEU A C 1
ATOM 722 O O . LEU A 1 97 ? 7.012 15.459 -16.215 1.00 71.06 97 LEU A O 1
ATOM 726 N N . GLY A 1 98 ? 6.796 15.731 -14.003 1.00 59.34 98 GLY A N 1
ATOM 727 C CA . GLY A 1 98 ? 8.229 15.950 -13.754 1.00 59.34 98 GLY A CA 1
ATOM 728 C C . GLY A 1 98 ? 8.749 17.383 -13.920 1.00 59.34 98 GLY A C 1
ATOM 729 O O . GLY A 1 98 ? 9.944 17.607 -13.732 1.00 59.34 98 GLY A O 1
ATOM 730 N N . ASN A 1 99 ? 7.886 18.374 -14.181 1.00 51.38 99 ASN A N 1
ATOM 731 C CA . ASN A 1 99 ? 8.268 19.785 -14.063 1.00 51.38 99 ASN A CA 1
ATOM 732 C C . ASN A 1 99 ? 8.357 20.178 -12.580 1.00 51.38 99 ASN A C 1
ATOM 734 O O . ASN A 1 99 ? 7.515 20.896 -12.043 1.00 51.38 99 ASN A O 1
ATOM 738 N N . GLN A 1 100 ? 9.421 19.736 -11.909 1.00 49.53 100 GLN A N 1
ATOM 739 C CA . GLN A 1 100 ? 9.967 20.528 -10.817 1.00 49.53 100 GLN A CA 1
ATOM 740 C C . GLN A 1 100 ? 10.447 21.826 -11.461 1.00 49.53 100 GLN A C 1
ATOM 742 O O . GLN A 1 100 ? 11.498 21.847 -12.098 1.00 49.53 100 GLN A O 1
ATOM 747 N N . THR A 1 101 ? 9.644 22.891 -11.370 1.00 41.62 101 THR A N 1
ATOM 748 C CA . THR A 1 101 ? 10.062 24.248 -11.738 1.00 41.62 101 THR A CA 1
ATOM 749 C C . THR A 1 101 ? 11.472 24.465 -11.219 1.00 41.62 101 THR A C 1
ATOM 751 O O . THR A 1 101 ? 11.730 24.421 -10.013 1.00 41.62 101 THR A O 1
ATOM 754 N N . ALA A 1 102 ? 12.380 24.580 -12.180 1.00 41.88 102 ALA A N 1
ATOM 755 C CA . ALA A 1 102 ? 13.802 24.467 -12.003 1.00 41.88 102 ALA A CA 1
ATOM 756 C C . ALA A 1 102 ? 14.299 25.485 -10.971 1.00 41.88 102 ALA A C 1
ATOM 758 O O . ALA A 1 102 ? 14.447 26.672 -11.257 1.00 41.88 102 ALA A O 1
ATOM 759 N N . ARG A 1 103 ? 14.658 24.998 -9.778 1.00 44.22 103 ARG A N 1
ATOM 760 C CA . ARG A 1 103 ? 15.534 25.736 -8.853 1.00 44.22 103 ARG A CA 1
ATOM 761 C C . ARG A 1 103 ? 16.910 26.033 -9.473 1.00 44.22 103 ARG A C 1
ATOM 763 O O . ARG A 1 103 ? 17.659 26.820 -8.904 1.00 44.22 103 ARG A O 1
ATOM 770 N N . SER A 1 104 ? 17.236 25.468 -10.642 1.00 47.66 104 SER A N 1
ATOM 771 C CA . SER A 1 104 ? 18.510 25.697 -11.331 1.00 47.66 104 SER A CA 1
ATOM 772 C C . SER A 1 104 ? 18.678 27.111 -11.903 1.00 47.66 104 SER A C 1
ATOM 774 O O . SER A 1 104 ? 19.806 27.492 -12.193 1.00 47.66 104 SER A O 1
ATOM 776 N N . ALA A 1 105 ? 17.612 27.915 -12.019 1.00 49.09 105 ALA A N 1
ATOM 777 C CA . ALA A 1 105 ? 17.723 29.301 -12.487 1.00 49.09 105 ALA A CA 1
ATOM 778 C C . ALA A 1 105 ? 18.059 30.311 -11.370 1.00 49.09 105 ALA A C 1
ATOM 780 O O . ALA A 1 105 ? 18.488 31.423 -11.665 1.00 49.09 105 ALA A O 1
ATOM 781 N N . VAL A 1 106 ? 17.912 29.941 -10.090 1.00 55.22 106 VAL A N 1
ATOM 782 C CA . VAL A 1 106 ? 18.157 30.865 -8.963 1.00 55.22 106 VAL A CA 1
ATOM 783 C C . VAL A 1 106 ? 19.656 31.093 -8.749 1.00 55.22 106 VAL A C 1
ATOM 785 O O . VAL A 1 106 ? 20.085 32.224 -8.539 1.00 55.22 106 VAL A O 1
ATOM 788 N N . LEU A 1 107 ? 20.465 30.036 -8.874 1.00 55.88 107 LEU A N 1
ATOM 789 C CA . LEU A 1 107 ? 21.912 30.093 -8.660 1.00 55.88 107 LEU A CA 1
ATOM 790 C C . LEU A 1 107 ? 22.654 31.038 -9.634 1.00 55.88 107 LEU A C 1
ATOM 792 O O . LEU A 1 107 ? 23.385 31.911 -9.156 1.00 55.88 107 LEU A O 1
ATOM 796 N N . PRO A 1 108 ? 22.462 30.954 -10.972 1.00 59.56 108 PRO A N 1
ATOM 797 C CA . PRO A 1 108 ? 23.136 31.871 -11.891 1.00 59.56 108 PRO A CA 1
ATOM 798 C C . PRO A 1 108 ? 22.668 33.317 -11.694 1.00 59.56 108 PRO A C 1
ATOM 800 O O . PRO A 1 108 ? 23.489 34.232 -11.747 1.00 59.56 108 PRO A O 1
ATOM 803 N N . LEU A 1 109 ? 21.387 33.545 -11.380 1.00 64.12 109 LEU A N 1
ATOM 804 C CA . LEU A 1 109 ? 20.857 34.894 -11.170 1.00 64.12 109 LEU A CA 1
ATOM 805 C C . LEU A 1 109 ? 21.490 35.567 -9.942 1.00 64.12 109 LEU A C 1
ATOM 807 O O . LEU A 1 109 ? 21.904 36.722 -10.021 1.00 64.12 109 LEU A O 1
ATOM 811 N N . THR A 1 110 ? 21.648 34.826 -8.836 1.00 65.56 110 THR A N 1
ATOM 812 C CA . THR A 1 110 ? 22.315 35.336 -7.624 1.00 65.56 110 THR A CA 1
ATOM 813 C C . THR A 1 110 ? 23.787 35.673 -7.856 1.00 65.56 110 THR A C 1
ATOM 815 O O . THR A 1 110 ? 24.255 36.708 -7.384 1.00 65.56 110 THR A O 1
ATOM 818 N N . LEU A 1 111 ? 24.504 34.855 -8.635 1.00 72.44 111 LEU A N 1
ATOM 819 C CA . LEU A 1 111 ? 25.911 35.101 -8.956 1.00 72.44 111 LEU A CA 1
ATOM 820 C C . LEU A 1 111 ? 26.069 36.343 -9.845 1.00 72.44 111 LEU A C 1
ATOM 822 O O . LEU A 1 111 ? 26.950 37.170 -9.613 1.00 72.44 111 LEU A O 1
ATOM 826 N N . THR A 1 112 ? 25.179 36.507 -10.826 1.00 72.50 112 THR A N 1
ATOM 827 C CA . THR A 1 112 ? 25.188 37.665 -11.732 1.00 72.50 112 THR A CA 1
ATOM 828 C C . THR A 1 112 ? 24.924 38.959 -10.959 1.00 72.50 112 THR A C 1
ATOM 830 O O . THR A 1 112 ? 25.638 39.944 -11.142 1.00 72.50 112 THR A O 1
ATOM 833 N N . LEU A 1 113 ? 23.959 38.937 -10.032 1.00 72.00 113 LEU A N 1
ATOM 834 C CA . LEU A 1 113 ? 23.605 40.088 -9.199 1.00 72.00 113 LEU A CA 1
ATOM 835 C C . LEU A 1 113 ? 24.741 40.492 -8.247 1.00 72.00 113 LEU A C 1
ATOM 837 O O . LEU A 1 113 ? 25.056 41.676 -8.125 1.00 72.00 113 LEU A O 1
ATOM 841 N N . LEU A 1 114 ? 25.394 39.506 -7.619 1.00 75.06 114 LEU A N 1
ATOM 842 C CA . LEU A 1 114 ? 26.558 39.726 -6.756 1.00 75.06 114 LEU A CA 1
ATOM 843 C C . LEU A 1 114 ? 27.722 40.336 -7.546 1.00 75.06 114 LEU A C 1
ATOM 845 O O . LEU A 1 114 ? 28.346 41.292 -7.091 1.00 75.06 114 LEU A O 1
ATOM 849 N N . THR A 1 115 ? 27.972 39.822 -8.752 1.00 76.25 115 THR A N 1
ATOM 850 C CA . THR A 1 115 ? 29.032 40.330 -9.630 1.00 76.25 115 THR A CA 1
ATOM 851 C C . THR A 1 115 ? 28.764 41.785 -10.011 1.00 76.25 115 THR A C 1
ATOM 853 O O . THR A 1 115 ? 29.662 42.614 -9.896 1.00 76.25 115 THR A O 1
ATOM 856 N N . MET A 1 116 ? 27.524 42.123 -10.383 1.00 72.31 116 MET A N 1
ATOM 857 C CA . MET A 1 116 ? 27.119 43.494 -10.722 1.00 72.31 116 MET A CA 1
ATOM 858 C C . MET A 1 116 ? 27.331 44.471 -9.557 1.00 72.31 116 MET A C 1
ATOM 860 O O . MET A 1 116 ? 27.832 45.577 -9.762 1.00 72.31 116 MET A O 1
ATOM 864 N N . LEU A 1 117 ? 26.998 44.047 -8.334 1.00 70.31 117 LEU A N 1
ATOM 865 C CA . LEU A 1 117 ? 27.132 44.870 -7.134 1.00 70.31 117 LEU A CA 1
ATOM 866 C C . LEU A 1 117 ? 28.605 45.120 -6.773 1.00 70.31 117 LEU A C 1
ATOM 868 O O . LEU A 1 117 ? 28.986 46.258 -6.509 1.00 70.31 117 LEU A O 1
ATOM 872 N N . VAL A 1 118 ? 29.447 44.082 -6.835 1.00 74.94 118 VAL A N 1
ATOM 873 C CA . VAL A 1 118 ? 30.900 44.198 -6.606 1.00 74.94 118 VAL A CA 1
ATOM 874 C C . VAL A 1 118 ? 31.542 45.122 -7.645 1.00 74.94 118 VAL A C 1
ATOM 876 O O . VAL A 1 118 ? 32.330 45.997 -7.290 1.00 74.94 118 VAL A O 1
ATOM 879 N N . MET A 1 119 ? 31.163 44.988 -8.917 1.00 73.56 119 MET A N 1
ATOM 880 C CA . MET A 1 119 ? 31.689 45.820 -10.004 1.00 73.56 119 MET A CA 1
ATOM 881 C C . MET A 1 119 ? 31.276 47.294 -9.863 1.00 73.56 119 MET A C 1
ATOM 883 O O . MET A 1 119 ? 32.095 48.187 -10.071 1.00 73.56 119 MET A O 1
ATOM 887 N N . GLY A 1 120 ? 30.035 47.562 -9.439 1.00 72.81 120 GLY A N 1
ATOM 888 C CA . GLY A 1 120 ? 29.554 48.919 -9.160 1.00 72.81 120 GLY A CA 1
ATOM 889 C C . GLY A 1 120 ? 30.320 49.614 -8.028 1.00 72.81 120 GLY A C 1
ATOM 890 O O . GLY A 1 120 ? 30.608 50.806 -8.133 1.00 72.81 120 GLY A O 1
ATOM 891 N N . VAL A 1 121 ? 30.707 48.865 -6.986 1.00 74.31 121 VAL A N 1
ATOM 892 C CA . VAL A 1 121 ? 31.536 49.375 -5.879 1.00 74.31 121 VAL A CA 1
ATOM 893 C C . VAL A 1 121 ? 32.969 49.653 -6.339 1.00 74.31 121 VAL A C 1
ATOM 895 O O . VAL A 1 121 ? 33.491 50.728 -6.056 1.00 74.31 121 VAL A O 1
ATOM 898 N N . ILE A 1 122 ? 33.590 48.734 -7.087 1.00 81.25 122 ILE A N 1
ATOM 899 C CA . ILE A 1 122 ? 34.967 48.901 -7.589 1.00 81.25 122 ILE A CA 1
ATOM 900 C C . ILE A 1 122 ? 35.076 50.110 -8.528 1.00 81.25 122 ILE A C 1
ATOM 902 O O . ILE A 1 122 ? 36.027 50.881 -8.429 1.00 81.25 122 ILE A O 1
ATOM 906 N N . LEU A 1 123 ? 34.099 50.305 -9.418 1.00 83.81 123 LEU A N 1
ATOM 90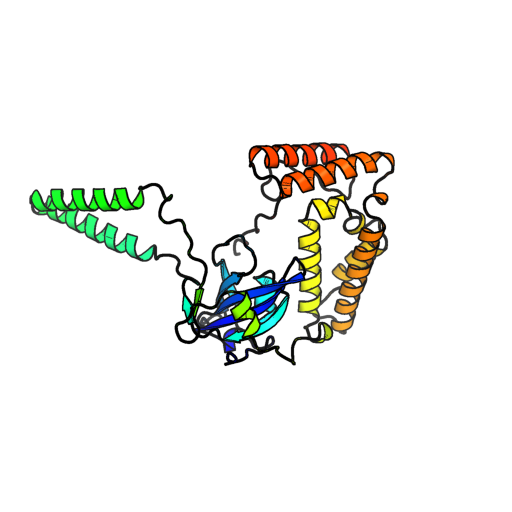7 C CA . LEU A 1 123 ? 34.109 51.409 -10.383 1.00 83.81 123 LEU A CA 1
ATOM 908 C C . LEU A 1 123 ? 33.546 52.730 -9.844 1.00 83.81 123 LEU A C 1
ATOM 910 O O . LEU A 1 123 ? 33.507 53.706 -10.589 1.00 83.81 123 LEU A O 1
ATOM 914 N N . SER A 1 124 ? 33.102 52.784 -8.582 1.00 82.31 124 SER A N 1
ATOM 915 C CA . SER A 1 124 ? 32.457 53.972 -7.993 1.00 82.31 124 SER A CA 1
ATOM 916 C C . SER A 1 124 ? 31.294 54.512 -8.841 1.00 82.31 124 SER A C 1
ATOM 918 O O . SER A 1 124 ? 31.075 55.718 -8.921 1.00 82.31 124 SER A O 1
ATOM 920 N N . ALA A 1 125 ? 30.556 53.613 -9.499 1.00 79.50 125 ALA A N 1
ATOM 921 C CA . ALA A 1 125 ? 29.469 53.945 -10.412 1.00 79.50 125 ALA A CA 1
ATOM 922 C C . ALA A 1 125 ? 28.119 53.765 -9.689 1.00 79.50 125 ALA A C 1
ATOM 924 O O . ALA A 1 125 ? 27.595 52.645 -9.638 1.00 79.50 125 ALA A O 1
ATOM 925 N N . PRO A 1 126 ? 27.530 54.834 -9.117 1.00 74.50 126 PRO A N 1
ATOM 926 C CA . PRO A 1 126 ? 26.341 54.722 -8.269 1.00 74.50 126 PRO A CA 1
ATOM 927 C C . PRO A 1 126 ? 25.115 54.172 -9.015 1.00 74.50 126 PRO A C 1
ATOM 929 O O . PRO A 1 126 ? 24.266 53.521 -8.408 1.00 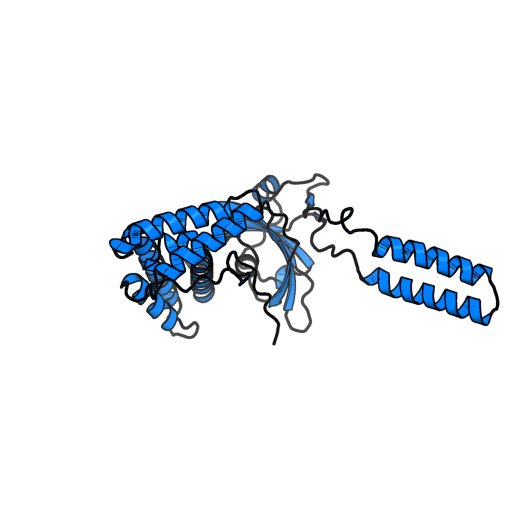74.50 126 PRO A O 1
ATOM 932 N N . GLU A 1 127 ? 25.047 54.351 -10.336 1.00 75.69 127 GLU A N 1
ATOM 933 C CA . GLU A 1 127 ? 23.939 53.854 -11.161 1.00 75.69 127 GLU A CA 1
ATOM 934 C C . GLU A 1 127 ? 23.906 52.319 -11.262 1.00 75.69 127 GLU A C 1
ATOM 936 O O . GLU A 1 127 ? 22.830 51.714 -11.276 1.00 75.69 127 GLU A O 1
ATOM 941 N N . LEU A 1 128 ? 25.071 51.658 -11.233 1.00 68.88 128 LEU A N 1
ATOM 942 C CA . LEU A 1 128 ? 25.161 50.192 -11.223 1.00 68.88 128 LEU A CA 1
ATOM 943 C C . LEU A 1 128 ? 24.747 49.605 -9.869 1.00 68.88 128 LEU A C 1
ATOM 945 O O . LEU A 1 128 ? 24.092 48.564 -9.821 1.00 68.88 128 LEU A O 1
ATOM 949 N N . ILE A 1 129 ? 25.075 50.299 -8.776 1.00 70.31 129 ILE A N 1
ATOM 950 C CA . ILE A 1 129 ? 24.682 49.901 -7.418 1.00 70.31 129 ILE A CA 1
ATOM 951 C C . ILE A 1 129 ? 23.161 50.009 -7.267 1.00 70.31 129 ILE A C 1
ATOM 953 O O . ILE A 1 129 ? 22.522 49.059 -6.816 1.00 70.31 129 ILE A O 1
ATOM 957 N N . LEU A 1 130 ? 22.569 51.127 -7.705 1.00 74.25 130 LEU A N 1
ATOM 958 C CA . LEU A 1 130 ? 21.121 51.335 -7.652 1.00 74.25 130 LEU A CA 1
ATOM 959 C C . LEU A 1 130 ? 20.373 50.275 -8.474 1.00 74.25 130 LEU A C 1
ATOM 961 O O . LEU A 1 130 ? 19.412 49.679 -7.989 1.00 74.25 130 LEU A O 1
ATOM 965 N N . THR A 1 131 ? 20.860 49.978 -9.680 1.00 73.81 131 THR A N 1
ATOM 966 C CA . THR A 1 131 ? 20.282 48.941 -10.548 1.00 73.81 131 THR A CA 1
ATOM 967 C C . THR A 1 131 ? 20.364 47.556 -9.897 1.00 73.81 131 THR A C 1
ATOM 969 O O . THR A 1 131 ? 19.368 46.831 -9.861 1.00 73.81 131 THR A O 1
ATOM 972 N N . GLY A 1 132 ? 21.511 47.203 -9.305 1.00 71.25 132 GLY A N 1
ATOM 973 C CA . GLY A 1 132 ? 21.692 45.938 -8.586 1.00 71.25 132 GLY A CA 1
ATOM 974 C C . GLY A 1 132 ? 20.764 45.790 -7.375 1.00 71.25 132 GLY A C 1
ATOM 975 O O . GLY A 1 132 ? 20.185 44.721 -7.176 1.00 71.25 132 GLY A O 1
ATOM 976 N N . VAL A 1 133 ? 20.554 46.865 -6.606 1.00 74.38 133 VAL A N 1
ATOM 977 C CA . VAL A 1 133 ? 19.635 46.879 -5.453 1.00 74.38 133 VAL A CA 1
ATOM 978 C C . VAL A 1 133 ? 18.180 46.733 -5.896 1.00 74.38 133 VAL A C 1
ATOM 980 O O . VAL A 1 133 ? 17.449 45.953 -5.291 1.00 74.38 133 VAL A O 1
ATOM 983 N N . VAL A 1 134 ? 17.753 47.416 -6.964 1.00 74.56 134 VAL A N 1
ATOM 984 C CA . VAL A 1 134 ? 16.377 47.305 -7.485 1.00 74.56 134 VAL A CA 1
ATOM 985 C C . VAL A 1 134 ? 16.104 45.895 -8.009 1.00 74.56 134 VAL A C 1
ATOM 987 O O . VAL A 1 134 ? 15.098 45.292 -7.639 1.00 74.56 134 VAL A O 1
ATOM 990 N N . ILE A 1 135 ? 17.013 45.323 -8.804 1.00 70.94 135 ILE A N 1
ATOM 991 C CA . ILE A 1 135 ? 16.862 43.949 -9.307 1.00 70.94 135 ILE A CA 1
ATOM 992 C C . ILE A 1 135 ? 16.901 42.951 -8.140 1.00 70.94 135 ILE A C 1
ATOM 994 O O . ILE A 1 135 ? 16.101 42.014 -8.107 1.00 70.94 135 ILE A O 1
ATOM 998 N N . GLY A 1 136 ? 17.770 43.170 -7.148 1.00 70.25 136 GLY A N 1
ATOM 999 C CA . GLY A 1 136 ? 17.846 42.358 -5.934 1.00 70.25 136 GLY A CA 1
ATOM 1000 C C . GLY A 1 136 ? 16.569 42.418 -5.099 1.00 70.25 136 GLY A C 1
ATOM 1001 O O . GLY A 1 136 ? 16.090 41.382 -4.649 1.00 70.25 136 GLY A O 1
ATOM 1002 N N . ALA A 1 137 ? 15.970 43.601 -4.956 1.00 71.50 137 ALA A N 1
ATOM 1003 C CA . ALA A 1 137 ? 14.709 43.796 -4.250 1.00 71.50 137 ALA A CA 1
ATOM 1004 C C . ALA A 1 137 ? 13.535 43.149 -4.995 1.00 71.50 137 ALA A C 1
ATOM 1006 O O . ALA A 1 137 ? 12.740 42.457 -4.369 1.00 71.50 137 ALA A O 1
ATOM 1007 N N . VAL A 1 138 ? 13.451 43.290 -6.322 1.00 71.19 138 VAL A N 1
ATOM 1008 C CA . VAL A 1 138 ? 12.411 42.640 -7.144 1.00 71.19 138 VAL A CA 1
ATOM 1009 C C . VAL A 1 138 ? 12.553 41.117 -7.105 1.00 71.19 138 VAL A C 1
ATOM 1011 O O . VAL A 1 138 ? 11.565 40.412 -6.913 1.00 71.19 138 VAL A O 1
ATOM 1014 N N . THR A 1 139 ? 13.777 40.596 -7.216 1.00 65.69 139 THR A N 1
ATOM 1015 C CA . THR A 1 139 ? 14.054 39.151 -7.152 1.00 65.69 139 THR A CA 1
ATOM 1016 C C . THR A 1 139 ? 13.796 38.600 -5.749 1.00 65.69 139 THR A C 1
ATOM 1018 O O . THR A 1 139 ? 13.159 37.560 -5.594 1.00 65.69 139 THR A O 1
ATOM 1021 N N . GLY A 1 140 ? 14.245 39.312 -4.714 1.00 64.38 140 GLY A N 1
ATOM 1022 C CA . GLY A 1 140 ? 14.016 38.968 -3.314 1.00 64.38 140 GLY A CA 1
ATOM 1023 C C . GLY A 1 140 ? 12.533 38.995 -2.961 1.00 64.38 140 GLY A C 1
ATOM 1024 O O . GLY A 1 140 ? 12.047 38.066 -2.326 1.00 64.38 140 GLY A O 1
ATOM 1025 N N . PHE A 1 141 ? 11.789 39.991 -3.445 1.00 62.97 141 PHE A N 1
ATOM 1026 C CA . PHE A 1 141 ? 10.339 40.067 -3.282 1.00 62.97 141 PHE A CA 1
ATOM 1027 C C . PHE A 1 141 ? 9.622 38.965 -4.067 1.00 62.97 141 PHE A C 1
ATOM 1029 O O . PHE A 1 141 ? 8.696 38.372 -3.537 1.00 62.97 141 PHE A O 1
ATOM 1036 N N . ALA A 1 142 ? 10.068 38.603 -5.272 1.00 58.78 142 ALA A N 1
ATOM 1037 C CA . ALA A 1 142 ? 9.521 37.460 -6.009 1.00 58.78 142 ALA A CA 1
ATOM 1038 C C . ALA A 1 142 ? 9.782 36.112 -5.303 1.00 58.78 142 ALA A C 1
ATOM 1040 O O . ALA A 1 142 ? 8.950 35.209 -5.371 1.00 58.78 142 ALA A O 1
ATOM 1041 N N . LEU A 1 143 ? 10.911 35.979 -4.597 1.00 57.31 143 LEU A N 1
ATOM 1042 C CA . LEU A 1 143 ? 11.264 34.788 -3.811 1.00 57.31 143 LEU A CA 1
ATOM 1043 C C . LEU A 1 143 ? 10.569 34.736 -2.438 1.00 57.31 143 LEU A C 1
ATOM 1045 O O . LEU A 1 143 ? 10.282 33.642 -1.947 1.00 57.31 143 LEU A O 1
ATOM 1049 N N . LEU A 1 144 ? 10.313 35.894 -1.821 1.00 51.47 144 LEU A N 1
ATOM 1050 C CA . LEU A 1 144 ? 9.679 36.040 -0.502 1.00 51.47 144 LEU A CA 1
ATOM 1051 C C . LEU A 1 144 ? 8.167 36.289 -0.571 1.00 51.47 144 LEU A C 1
ATOM 1053 O O . LEU A 1 144 ? 7.493 36.166 0.453 1.00 51.47 144 LEU A O 1
ATOM 1057 N N . ALA A 1 145 ? 7.622 36.619 -1.747 1.00 48.75 145 ALA A N 1
ATOM 1058 C CA . ALA A 1 145 ? 6.190 36.762 -1.953 1.00 48.75 145 ALA A CA 1
ATOM 1059 C C . ALA A 1 145 ? 5.496 35.479 -1.470 1.00 48.75 145 ALA A C 1
ATOM 1061 O O . ALA A 1 145 ? 5.927 34.370 -1.813 1.00 48.75 145 ALA A O 1
ATOM 1062 N N . PRO A 1 146 ? 4.443 35.597 -0.643 1.00 41.12 146 PRO A N 1
ATOM 1063 C CA . PRO A 1 146 ? 3.796 34.447 -0.040 1.00 41.12 146 PRO A CA 1
ATOM 1064 C C . PRO A 1 146 ? 3.383 33.470 -1.141 1.00 41.12 146 PRO A C 1
ATOM 1066 O O . PRO A 1 146 ? 2.655 33.832 -2.065 1.00 41.12 146 PRO A O 1
ATOM 1069 N N . LYS A 1 147 ? 3.846 32.220 -1.017 1.00 45.16 147 LYS A N 1
ATOM 1070 C CA . LYS A 1 147 ? 3.658 31.074 -1.931 1.00 45.16 147 LYS A CA 1
ATOM 1071 C C . LYS A 1 147 ? 2.194 30.707 -2.251 1.00 45.16 147 LYS A C 1
ATOM 1073 O O . LYS A 1 147 ? 1.937 29.615 -2.740 1.00 45.16 147 LYS A O 1
ATOM 1078 N N . ARG A 1 148 ? 1.221 31.578 -1.979 1.00 37.19 148 ARG A N 1
ATOM 1079 C CA . ARG A 1 148 ? -0.210 31.352 -2.209 1.00 37.19 148 ARG A CA 1
ATOM 1080 C C . ARG A 1 148 ? -0.626 31.445 -3.681 1.00 37.19 148 ARG A C 1
ATOM 1082 O O . ARG A 1 148 ? -1.700 30.962 -3.999 1.00 37.19 148 ARG A O 1
ATOM 1089 N N . PHE A 1 149 ? 0.199 32.002 -4.574 1.00 41.25 149 PHE A N 1
ATOM 1090 C CA . PHE A 1 149 ? -0.196 32.212 -5.980 1.00 41.25 149 PHE A CA 1
ATOM 1091 C C . PHE A 1 149 ? 0.417 31.257 -7.019 1.00 41.25 149 PHE A C 1
ATOM 1093 O O . PHE A 1 149 ? -0.005 31.290 -8.166 1.00 41.25 149 PHE A O 1
ATOM 1100 N N . HIS A 1 150 ? 1.352 30.372 -6.648 1.00 39.94 150 HIS A N 1
ATOM 1101 C CA . HIS A 1 150 ? 1.951 29.401 -7.589 1.00 39.94 150 HIS A CA 1
ATOM 1102 C C . HIS A 1 150 ? 1.939 27.947 -7.083 1.00 39.94 150 HIS A C 1
ATOM 1104 O O . HIS A 1 150 ? 2.553 27.071 -7.684 1.00 39.94 150 HIS A O 1
ATOM 1110 N N . SER A 1 151 ? 1.218 27.649 -5.998 1.00 38.72 151 SER A N 1
ATOM 1111 C CA . SER A 1 151 ? 1.049 26.281 -5.486 1.00 38.72 151 SER A CA 1
ATOM 1112 C C . SER A 1 151 ? -0.130 25.535 -6.119 1.00 38.72 151 SER A C 1
ATOM 1114 O O . SER A 1 151 ? -0.685 24.634 -5.500 1.00 38.72 151 SER A O 1
ATOM 1116 N N . GLY A 1 152 ? -0.533 25.905 -7.334 1.00 40.22 152 GLY A N 1
ATOM 1117 C CA . GLY A 1 152 ? -1.366 25.052 -8.172 1.00 40.22 152 GLY A CA 1
ATOM 1118 C C . GLY A 1 152 ? -0.449 24.124 -8.953 1.00 40.22 152 GLY A C 1
ATOM 1119 O O . GLY A 1 152 ? -0.063 24.445 -10.075 1.00 40.22 152 GLY A O 1
ATOM 1120 N N . THR A 1 153 ? -0.040 23.003 -8.358 1.00 54.72 153 THR A N 1
ATOM 1121 C CA . THR A 1 153 ? 0.583 21.915 -9.120 1.00 54.72 153 THR A CA 1
ATOM 1122 C C . THR A 1 153 ? -0.417 21.497 -10.181 1.00 54.72 153 THR A C 1
ATOM 1124 O O . THR A 1 153 ? -1.445 20.900 -9.875 1.00 54.72 153 THR A O 1
ATOM 1127 N N . THR A 1 154 ? -0.171 21.921 -11.419 1.00 59.59 154 THR A N 1
ATOM 1128 C CA . THR A 1 154 ? -1.073 21.598 -12.518 1.00 59.59 154 THR A CA 1
ATOM 1129 C C . THR A 1 154 ? -1.010 20.083 -12.691 1.00 59.59 154 THR A C 1
ATOM 1131 O O . THR A 1 154 ? 0.105 19.573 -12.830 1.00 59.59 154 THR A O 1
ATOM 1134 N N . PRO A 1 155 ? -2.145 19.359 -12.646 1.00 65.19 155 PRO A N 1
ATOM 1135 C CA . PRO A 1 155 ? -2.143 17.915 -12.836 1.00 65.19 155 PRO A CA 1
ATOM 1136 C C . PRO A 1 155 ? -1.396 17.539 -14.115 1.00 65.19 155 PRO A C 1
ATOM 1138 O O . PRO A 1 155 ? -1.386 18.334 -15.071 1.00 65.19 155 PRO A O 1
ATOM 1141 N N . PRO A 1 156 ? -0.782 16.345 -14.166 1.00 73.75 156 PRO A N 1
ATOM 1142 C CA . PRO A 1 156 ? -0.270 15.836 -15.421 1.00 73.75 156 PRO A CA 1
ATOM 1143 C C . PRO A 1 156 ? -1.419 15.761 -16.430 1.00 73.75 156 PRO A C 1
ATOM 1145 O O . PRO A 1 156 ? -2.495 15.242 -16.136 1.00 73.75 156 PRO A O 1
ATOM 1148 N N . ARG A 1 157 ? -1.193 16.317 -17.620 1.00 80.88 157 ARG A N 1
ATOM 1149 C CA . ARG A 1 157 ? -2.181 16.323 -18.707 1.00 80.88 157 ARG A CA 1
ATOM 1150 C C . ARG A 1 157 ? -1.671 15.478 -19.848 1.00 80.88 157 ARG A C 1
ATOM 1152 O O . ARG A 1 157 ? -0.544 15.695 -20.310 1.00 80.88 157 ARG A O 1
ATOM 1159 N N . VAL A 1 158 ? -2.505 14.556 -20.307 1.00 83.00 158 VAL A N 1
ATOM 1160 C CA . VAL A 1 158 ? -2.218 13.715 -21.465 1.00 83.00 158 VAL A CA 1
ATOM 1161 C C . VAL A 1 158 ? -2.880 14.329 -22.691 1.00 83.00 158 VAL A C 1
ATOM 1163 O O . VAL A 1 158 ? -4.035 14.738 -22.637 1.00 83.00 158 VAL A O 1
ATOM 1166 N N . PHE A 1 159 ? -2.142 14.417 -23.792 1.00 84.06 159 PHE A N 1
ATOM 1167 C CA . PHE A 1 159 ? -2.623 14.944 -25.060 1.00 84.06 159 PHE A CA 1
ATOM 1168 C C . PHE A 1 159 ? -2.527 13.877 -26.138 1.00 84.06 159 PHE A C 1
ATOM 1170 O O . PHE A 1 159 ? -1.436 13.377 -26.409 1.00 84.06 159 PHE A O 1
ATOM 1177 N N . ASP A 1 160 ? -3.645 13.608 -26.801 1.00 83.31 160 ASP A N 1
ATOM 1178 C CA . ASP A 1 160 ? -3.712 12.773 -27.997 1.00 83.31 160 ASP A CA 1
ATOM 1179 C C . ASP A 1 160 ? -4.176 13.633 -29.177 1.00 83.31 160 ASP A C 1
ATOM 1181 O O . ASP A 1 160 ? -5.171 14.349 -29.074 1.00 83.31 160 ASP A O 1
ATOM 1185 N N . GLN A 1 161 ? -3.414 13.644 -30.273 1.00 82.25 161 GLN A N 1
ATOM 1186 C CA . GLN A 1 161 ? -3.671 14.490 -31.453 1.00 82.25 161 GLN A CA 1
ATOM 1187 C C . GLN A 1 161 ? -4.015 15.957 -31.112 1.00 82.25 161 GLN A C 1
ATOM 1189 O O . GLN A 1 161 ? -4.918 16.559 -31.689 1.00 82.25 161 GLN A O 1
ATOM 1194 N N . ASN A 1 162 ? -3.283 16.543 -30.155 1.00 79.56 162 ASN A N 1
ATOM 1195 C CA . ASN A 1 162 ? -3.476 17.918 -29.674 1.00 79.56 162 ASN A CA 1
ATOM 1196 C C . ASN A 1 162 ? -4.798 18.174 -28.912 1.00 79.56 162 ASN A C 1
ATOM 1198 O O . ASN A 1 162 ? -5.162 19.328 -28.687 1.00 79.56 162 ASN A O 1
ATOM 1202 N N . ARG A 1 163 ? -5.500 17.121 -28.476 1.00 81.88 163 ARG A N 1
ATOM 1203 C CA . ARG A 1 163 ? -6.668 17.188 -27.585 1.00 81.88 163 ARG A CA 1
ATOM 1204 C C . ARG A 1 163 ? -6.302 16.648 -26.208 1.00 81.88 163 ARG A C 1
ATOM 1206 O O . ARG A 1 163 ? -5.653 15.611 -26.108 1.00 81.88 163 ARG A O 1
ATOM 1213 N N . GLU A 1 164 ? -6.708 17.355 -25.158 1.00 82.06 164 GLU A N 1
ATOM 1214 C CA . GLU A 1 164 ? -6.524 16.892 -23.780 1.00 82.06 164 GLU A CA 1
ATOM 1215 C C . GLU A 1 164 ? -7.421 15.673 -23.516 1.00 82.06 164 GLU A C 1
ATOM 1217 O O . GLU A 1 164 ? -8.613 15.685 -23.834 1.00 82.06 164 GLU A O 1
ATOM 1222 N N . VAL A 1 165 ? -6.830 14.615 -22.964 1.00 80.69 165 VAL A N 1
ATOM 1223 C CA . VAL A 1 165 ? -7.494 13.357 -22.624 1.00 80.69 165 VAL A CA 1
ATOM 1224 C C . VAL A 1 165 ? -7.553 13.245 -21.103 1.00 80.69 165 VAL A C 1
ATOM 1226 O O . VAL A 1 165 ? -6.524 13.198 -20.430 1.00 80.69 165 VAL A O 1
ATOM 1229 N N . PHE A 1 166 ? -8.770 13.203 -20.561 1.00 78.75 166 PHE A N 1
ATOM 1230 C CA . PHE A 1 166 ? -9.011 12.985 -19.131 1.00 78.75 166 PHE A CA 1
ATOM 1231 C C . PHE A 1 166 ? -8.656 11.554 -18.717 1.00 78.75 166 PHE A C 1
ATOM 1233 O O . PHE A 1 166 ? -8.662 10.663 -19.560 1.00 78.75 166 PHE A O 1
ATOM 1240 N N . ALA A 1 167 ? -8.432 11.305 -17.424 1.00 71.50 167 ALA A N 1
ATOM 1241 C CA . ALA A 1 167 ? -8.048 9.988 -16.897 1.00 71.50 167 ALA A CA 1
ATOM 1242 C C . ALA A 1 167 ? -8.951 8.832 -17.386 1.00 71.50 167 ALA A C 1
ATOM 1244 O O . ALA A 1 167 ? -8.453 7.789 -17.798 1.00 71.50 167 ALA A O 1
ATOM 1245 N N . SER A 1 168 ? -10.270 9.041 -17.445 1.00 70.75 168 SER A N 1
ATOM 1246 C CA . SER A 1 168 ? -11.218 8.057 -17.990 1.00 70.75 168 SER A CA 1
ATOM 1247 C C . SER A 1 168 ? -11.002 7.773 -19.482 1.00 70.75 168 SER A C 1
ATOM 1249 O O . SER A 1 168 ? -11.090 6.629 -19.922 1.00 70.75 168 SER A O 1
ATOM 1251 N N . GLY A 1 169 ? -10.677 8.805 -20.261 1.00 71.06 169 GLY A N 1
ATOM 1252 C CA . GLY A 1 169 ? -10.307 8.680 -21.668 1.00 71.06 169 GLY A CA 1
ATOM 1253 C C . GLY A 1 169 ? -8.921 8.065 -21.863 1.00 71.06 169 GLY A C 1
ATOM 1254 O O . GLY A 1 169 ? -8.703 7.383 -22.859 1.00 71.06 169 GLY A O 1
ATOM 1255 N N . VAL A 1 170 ? -7.994 8.265 -20.919 1.00 76.31 170 VAL A N 1
ATOM 1256 C CA . VAL A 1 170 ? -6.690 7.594 -20.923 1.00 76.31 170 VAL A CA 1
ATOM 1257 C C . VAL A 1 170 ? -6.918 6.097 -20.766 1.00 76.31 170 VAL A C 1
ATOM 1259 O O . VAL A 1 170 ? -6.552 5.349 -21.665 1.00 76.31 170 VAL A O 1
ATOM 1262 N N . TYR A 1 171 ? -7.618 5.683 -19.706 1.00 76.25 171 TYR A N 1
ATOM 1263 C CA . TYR A 1 171 ? -7.949 4.283 -19.426 1.00 76.25 171 TYR A CA 1
ATOM 1264 C C . TYR A 1 171 ? -8.632 3.579 -20.611 1.00 76.25 171 TYR A C 1
ATOM 1266 O O . TYR A 1 171 ? -8.290 2.444 -20.938 1.00 76.25 171 TYR A O 1
ATOM 1274 N N . ALA A 1 172 ? -9.555 4.266 -21.295 1.00 75.38 172 ALA A N 1
ATOM 1275 C CA . ALA A 1 172 ? -10.269 3.733 -22.457 1.00 75.38 172 ALA A CA 1
ATOM 1276 C C . ALA A 1 172 ? -9.384 3.511 -23.701 1.00 75.38 172 ALA A C 1
ATOM 1278 O O . ALA A 1 172 ? -9.744 2.712 -24.563 1.00 75.38 172 ALA A O 1
ATOM 1279 N N . ASN A 1 173 ? -8.251 4.213 -23.815 1.00 77.12 173 ASN A N 1
ATOM 1280 C CA . ASN A 1 173 ? -7.312 4.079 -24.935 1.00 77.12 173 ASN A CA 1
ATOM 1281 C C . ASN A 1 173 ? -6.178 3.078 -24.665 1.00 77.12 173 ASN A C 1
ATOM 1283 O O . ASN A 1 173 ? -5.392 2.792 -25.574 1.00 77.12 173 ASN A O 1
ATOM 1287 N N . LEU A 1 174 ? -6.085 2.554 -23.439 1.00 79.06 174 LEU A N 1
ATOM 1288 C CA . LEU A 1 174 ? -5.129 1.512 -23.089 1.00 79.06 174 LEU A CA 1
ATOM 1289 C C . LEU A 1 174 ? -5.624 0.183 -23.651 1.00 79.06 174 LEU A C 1
ATOM 1291 O O . LEU A 1 174 ? -6.733 -0.259 -23.347 1.00 79.06 174 LEU A O 1
ATOM 1295 N N . ALA A 1 175 ? -4.791 -0.443 -24.477 1.00 72.00 175 ALA A N 1
ATOM 1296 C CA . ALA A 1 175 ? -5.037 -1.805 -24.909 1.00 72.00 175 ALA A CA 1
ATOM 1297 C C . ALA A 1 175 ? -5.021 -2.707 -23.674 1.00 72.00 175 ALA A C 1
ATOM 1299 O O . ALA A 1 175 ? -4.073 -2.647 -22.887 1.00 72.00 175 ALA A O 1
ATOM 1300 N N . ILE A 1 176 ? -6.072 -3.512 -23.511 1.00 62.97 176 ILE A N 1
ATOM 1301 C CA . ILE A 1 176 ? -6.032 -4.628 -22.572 1.00 62.97 176 ILE A CA 1
ATOM 1302 C C . ILE A 1 176 ? -4.879 -5.493 -23.048 1.00 62.97 176 ILE A C 1
ATOM 1304 O O . ILE A 1 176 ? -4.832 -5.905 -24.208 1.00 62.97 176 ILE A O 1
ATOM 1308 N N . ASP A 1 177 ? -3.895 -5.662 -22.180 1.00 60.25 177 ASP A N 1
ATOM 1309 C CA . ASP A 1 177 ? -2.875 -6.645 -22.447 1.00 60.25 177 ASP A CA 1
ATOM 1310 C C . ASP A 1 177 ? -3.580 -7.995 -22.243 1.00 60.25 177 ASP A C 1
ATOM 1312 O O . ASP A 1 177 ? -3.859 -8.392 -21.127 1.00 60.25 177 ASP A O 1
ATOM 1316 N N . ASP A 1 178 ? -3.981 -8.701 -23.301 1.00 46.88 178 ASP A N 1
ATOM 1317 C CA . ASP A 1 178 ? -4.609 -10.026 -23.133 1.00 46.88 178 ASP A CA 1
ATOM 1318 C C . ASP A 1 178 ? -3.597 -11.063 -22.585 1.00 46.88 178 ASP A C 1
ATOM 1320 O O . ASP A 1 178 ? -3.960 -12.197 -22.273 1.00 46.88 178 ASP A O 1
ATOM 1324 N N . THR A 1 179 ? -2.322 -10.664 -22.435 1.00 48.50 179 THR A N 1
ATOM 1325 C CA . THR A 1 179 ? -1.290 -11.364 -21.656 1.00 48.50 179 THR A CA 1
ATOM 1326 C C . THR A 1 179 ? -1.150 -10.839 -20.223 1.00 48.50 179 THR A C 1
ATOM 1328 O O . THR A 1 179 ? -0.218 -11.253 -19.520 1.00 48.50 179 THR A O 1
ATOM 1331 N N . VAL A 1 180 ? -2.085 -9.976 -19.774 1.00 46.19 180 VAL A N 1
ATOM 1332 C CA . VAL A 1 180 ? -2.302 -9.610 -18.368 1.00 46.19 180 VAL A CA 1
ATOM 1333 C C . VAL A 1 180 ? -2.095 -10.851 -17.553 1.00 46.19 180 VAL A C 1
ATOM 1335 O O . VAL A 1 180 ? -2.723 -11.885 -17.784 1.00 46.19 180 VAL A O 1
ATOM 1338 N N . ALA A 1 181 ? -1.156 -10.707 -16.629 1.00 45.34 181 ALA A N 1
ATOM 1339 C CA . ALA A 1 181 ? -0.873 -11.663 -15.603 1.00 45.34 181 ALA A CA 1
ATOM 1340 C C . ALA A 1 181 ? -2.195 -12.233 -15.076 1.00 45.34 181 ALA A C 1
ATOM 1342 O O . ALA A 1 181 ? -2.909 -11.586 -14.313 1.00 45.34 181 ALA A O 1
ATOM 1343 N N . ASP A 1 182 ? -2.485 -13.487 -15.435 1.00 46.72 182 ASP A N 1
ATOM 1344 C CA . ASP A 1 182 ? -3.035 -14.388 -14.436 1.00 46.72 182 ASP A CA 1
ATOM 1345 C C . ASP A 1 182 ? -2.220 -14.098 -13.162 1.00 46.72 182 ASP A C 1
ATOM 1347 O O . ASP A 1 182 ? -0.987 -14.080 -13.253 1.00 46.72 182 ASP A O 1
ATOM 1351 N N . PRO A 1 183 ? -2.824 -13.801 -12.004 1.00 43.41 183 PRO A N 1
ATOM 1352 C CA . PRO A 1 183 ? -2.087 -13.735 -10.745 1.00 43.41 183 PRO A CA 1
ATOM 1353 C C . PRO A 1 183 ? -1.134 -14.934 -10.562 1.00 43.41 183 PRO A C 1
ATOM 1355 O O . PRO A 1 183 ? -0.078 -14.795 -9.953 1.00 43.41 183 PRO A O 1
ATOM 1358 N N . ARG A 1 184 ? -1.433 -16.079 -11.199 1.00 43.28 184 ARG A N 1
ATOM 1359 C CA . ARG A 1 184 ? -0.569 -17.273 -11.291 1.00 43.28 184 ARG A CA 1
ATOM 1360 C C . ARG A 1 184 ? 0.670 -17.150 -12.194 1.00 43.28 184 ARG A C 1
ATOM 1362 O O . ARG A 1 184 ? 1.484 -18.060 -12.226 1.00 43.28 184 ARG A O 1
ATOM 1369 N N . GLY A 1 185 ? 0.792 -16.085 -12.978 1.00 46.19 185 GLY A N 1
ATOM 1370 C CA . GLY A 1 185 ? 1.908 -15.801 -13.882 1.00 46.19 185 GLY A CA 1
ATOM 1371 C C . GLY A 1 185 ? 2.863 -14.720 -13.371 1.00 46.19 185 GLY A C 1
ATOM 1372 O O . GLY A 1 185 ? 3.829 -14.404 -14.069 1.00 46.19 185 GLY A O 1
ATOM 1373 N N . LEU A 1 186 ? 2.581 -14.140 -12.200 1.00 57.78 186 LEU A N 1
ATOM 1374 C CA . LEU A 1 186 ? 3.534 -13.346 -11.430 1.00 57.78 186 LEU A CA 1
ATOM 1375 C C . LEU A 1 186 ? 4.608 -14.266 -10.848 1.00 57.78 186 LEU A C 1
ATOM 1377 O O . LEU A 1 186 ? 4.330 -15.424 -10.533 1.00 57.78 186 LEU A O 1
ATOM 1381 N N . SER A 1 187 ? 5.822 -13.742 -10.668 1.00 72.94 187 SER A N 1
ATOM 1382 C CA . SER A 1 187 ? 6.834 -14.494 -9.932 1.00 72.94 187 SER A CA 1
ATOM 1383 C C . SER A 1 187 ? 6.335 -14.771 -8.500 1.00 72.94 187 SER A C 1
ATOM 1385 O O . SER A 1 187 ? 5.614 -13.939 -7.932 1.00 72.94 187 SER A O 1
ATOM 1387 N N . PRO A 1 188 ? 6.723 -15.900 -7.884 1.00 77.38 188 PRO A N 1
ATOM 1388 C CA . PRO A 1 188 ? 6.416 -16.197 -6.484 1.00 77.38 188 PRO A CA 1
ATOM 1389 C C . PRO A 1 188 ? 6.744 -15.048 -5.523 1.00 77.38 188 PRO A C 1
ATOM 1391 O O . PRO A 1 188 ? 5.972 -14.745 -4.616 1.00 77.38 188 PRO A O 1
ATOM 1394 N N . ARG A 1 189 ? 7.852 -14.344 -5.772 1.00 79.88 189 ARG A N 1
ATOM 1395 C CA . ARG A 1 189 ? 8.248 -13.164 -5.004 1.00 79.88 189 ARG A CA 1
ATOM 1396 C C . ARG A 1 189 ? 7.243 -12.025 -5.135 1.00 79.88 189 ARG A C 1
ATOM 1398 O O . ARG A 1 189 ? 6.767 -11.528 -4.119 1.00 79.88 189 ARG A O 1
ATOM 1405 N N . SER A 1 190 ? 6.898 -11.633 -6.362 1.00 72.06 190 SER A N 1
ATOM 1406 C CA . SER A 1 190 ? 5.982 -10.509 -6.606 1.00 72.06 190 SER A CA 1
ATOM 1407 C C . SER A 1 190 ? 4.598 -10.783 -5.995 1.00 72.06 190 SER A C 1
ATOM 1409 O O . SER A 1 190 ? 3.957 -9.873 -5.474 1.00 72.06 190 SER A O 1
ATOM 1411 N N . ARG A 1 191 ? 4.159 -12.049 -5.995 1.00 76.00 191 ARG A N 1
ATOM 1412 C CA . ARG A 1 191 ? 2.933 -12.515 -5.321 1.00 76.00 191 ARG A CA 1
ATOM 1413 C C . ARG A 1 191 ? 2.971 -12.289 -3.810 1.00 76.00 191 ARG A C 1
ATOM 1415 O O . ARG A 1 191 ? 2.046 -11.711 -3.243 1.00 76.00 191 ARG A O 1
ATOM 1422 N N . VAL A 1 192 ? 4.059 -12.681 -3.152 1.00 80.25 192 VAL A N 1
ATOM 1423 C CA . VAL A 1 192 ? 4.219 -12.481 -1.703 1.00 80.25 192 VAL A CA 1
ATOM 1424 C C . VAL A 1 192 ? 4.397 -11.007 -1.340 1.00 80.25 192 VAL A C 1
ATOM 1426 O O . VAL A 1 192 ? 3.865 -10.562 -0.321 1.00 80.25 192 VAL A O 1
ATOM 1429 N N . ASP A 1 193 ? 5.095 -10.229 -2.165 1.00 77.12 193 ASP A N 1
ATOM 1430 C CA . ASP A 1 193 ? 5.255 -8.788 -1.950 1.00 77.12 193 ASP A CA 1
ATOM 1431 C C . ASP A 1 193 ? 3.901 -8.059 -2.008 1.00 77.12 193 ASP A C 1
ATOM 1433 O O . ASP A 1 193 ? 3.617 -7.243 -1.131 1.00 77.12 193 ASP A O 1
ATOM 1437 N N . LEU A 1 194 ? 3.009 -8.443 -2.930 1.00 69.88 194 LEU A N 1
ATOM 1438 C CA . LEU A 1 194 ? 1.622 -7.958 -2.972 1.00 69.88 194 LEU A CA 1
ATOM 1439 C C . LEU A 1 194 ? 0.841 -8.279 -1.691 1.00 69.88 194 LEU A C 1
ATOM 1441 O O . LEU A 1 194 ? 0.087 -7.440 -1.190 1.00 69.88 194 LEU A O 1
ATOM 1445 N N . VAL A 1 195 ? 1.007 -9.488 -1.147 1.00 76.62 195 VAL A N 1
ATOM 1446 C CA . VAL A 1 195 ? 0.368 -9.877 0.120 1.00 76.62 195 VAL A CA 1
ATOM 1447 C C . VAL A 1 195 ? 0.900 -9.029 1.276 1.00 76.62 195 VAL A C 1
ATOM 1449 O O . VAL A 1 195 ? 0.111 -8.521 2.073 1.00 76.62 195 VAL A O 1
ATOM 1452 N N . LYS A 1 196 ? 2.220 -8.820 1.355 1.00 77.94 196 LYS A N 1
ATOM 1453 C CA . LYS A 1 196 ? 2.854 -7.980 2.385 1.00 77.94 196 LYS A CA 1
ATOM 1454 C C . LYS A 1 196 ? 2.403 -6.527 2.297 1.00 77.94 196 LYS A C 1
ATOM 1456 O O . LYS A 1 196 ? 2.112 -5.925 3.329 1.00 77.94 196 LYS A O 1
ATOM 1461 N N . GLU A 1 197 ? 2.324 -5.977 1.091 1.00 73.00 197 GLU A N 1
ATOM 1462 C CA . GLU A 1 197 ? 1.834 -4.621 0.855 1.00 73.00 197 GLU A CA 1
ATOM 1463 C C . GLU A 1 197 ? 0.377 -4.486 1.301 1.00 73.00 197 GLU A C 1
ATOM 1465 O O . GLU A 1 197 ? 0.043 -3.588 2.076 1.00 73.00 197 GLU A O 1
ATOM 1470 N N . ARG A 1 198 ? -0.480 -5.436 0.906 1.00 66.19 198 ARG A N 1
ATOM 1471 C CA . ARG A 1 198 ? -1.890 -5.452 1.307 1.00 66.19 198 ARG A CA 1
ATOM 1472 C C . ARG A 1 198 ? -2.058 -5.588 2.817 1.00 66.19 198 ARG A C 1
ATOM 1474 O O . ARG A 1 198 ? -2.855 -4.862 3.404 1.00 66.19 198 ARG A O 1
ATOM 1481 N N . PHE A 1 199 ? -1.310 -6.482 3.457 1.00 80.69 199 PHE A N 1
ATOM 1482 C CA . PHE A 1 199 ? -1.322 -6.624 4.912 1.00 80.69 199 PHE A CA 1
ATOM 1483 C C . PHE A 1 199 ? -0.830 -5.348 5.613 1.00 80.69 199 PHE A C 1
ATOM 1485 O O . PHE A 1 199 ? -1.432 -4.918 6.596 1.00 80.69 199 PHE A O 1
ATOM 1492 N N . GLY A 1 200 ? 0.211 -4.700 5.080 1.00 75.62 200 GLY A N 1
ATOM 1493 C CA . GLY A 1 200 ? 0.701 -3.406 5.556 1.00 75.62 200 GLY A CA 1
ATOM 1494 C C . GLY A 1 200 ? -0.360 -2.307 5.473 1.00 75.62 200 GLY A C 1
ATOM 1495 O O . GLY A 1 200 ? -0.609 -1.635 6.471 1.00 75.62 200 GLY A O 1
ATOM 1496 N N . ALA A 1 201 ? -1.045 -2.186 4.333 1.00 70.19 201 ALA A N 1
ATOM 1497 C CA . ALA A 1 201 ? -2.127 -1.222 4.139 1.00 70.19 201 ALA A CA 1
ATOM 1498 C C . ALA A 1 201 ? -3.283 -1.439 5.132 1.00 70.19 201 ALA A C 1
ATOM 1500 O O . ALA A 1 201 ? -3.753 -0.484 5.746 1.00 70.19 201 ALA A O 1
ATOM 1501 N N . LEU A 1 202 ? -3.692 -2.694 5.360 1.00 76.56 202 LEU A N 1
ATOM 1502 C CA . LEU A 1 202 ? -4.722 -3.025 6.356 1.00 76.56 202 LEU A CA 1
ATOM 1503 C C . LEU A 1 202 ? -4.270 -2.723 7.792 1.00 76.56 202 LEU A C 1
ATOM 1505 O O . LEU A 1 202 ? -5.094 -2.376 8.634 1.00 76.56 202 LEU A O 1
ATOM 1509 N N . ARG A 1 203 ? -2.972 -2.851 8.089 1.00 80.06 203 ARG A N 1
ATOM 1510 C CA . ARG A 1 203 ? -2.409 -2.527 9.409 1.00 80.06 203 ARG A CA 1
ATOM 1511 C C . ARG A 1 203 ? -2.381 -1.022 9.684 1.00 80.06 203 ARG A C 1
ATOM 1513 O O . ARG A 1 203 ? -2.519 -0.610 10.844 1.00 80.06 203 ARG A O 1
ATOM 1520 N N . ASP A 1 204 ? -2.178 -0.232 8.635 1.00 74.88 204 ASP A N 1
ATOM 1521 C CA . ASP A 1 204 ? -2.147 1.231 8.686 1.00 74.88 204 ASP A CA 1
ATOM 1522 C C . ASP A 1 204 ? -3.561 1.845 8.644 1.00 74.88 204 ASP A C 1
ATOM 1524 O O . ASP A 1 204 ? -3.764 2.962 9.127 1.00 74.88 204 ASP A O 1
ATOM 1528 N N . ASP A 1 205 ? -4.561 1.109 8.147 1.00 77.12 205 ASP A N 1
ATOM 1529 C CA . ASP A 1 205 ? -5.974 1.467 8.266 1.00 77.12 205 ASP A CA 1
ATOM 1530 C C . ASP A 1 205 ? -6.474 1.239 9.701 1.00 77.12 205 ASP A C 1
ATOM 1532 O O . ASP A 1 205 ? -6.828 0.136 10.125 1.00 77.12 205 ASP A O 1
ATOM 1536 N N . ILE A 1 206 ? -6.526 2.327 10.471 1.00 81.31 206 ILE A N 1
ATOM 1537 C CA . ILE A 1 206 ? -6.970 2.292 11.864 1.00 81.31 206 ILE A CA 1
ATOM 1538 C C . ILE A 1 206 ? -8.423 1.828 12.023 1.00 81.31 206 ILE A C 1
ATOM 1540 O O . ILE A 1 206 ? -8.737 1.198 13.031 1.00 81.31 206 ILE A O 1
ATOM 1544 N N . VAL A 1 207 ? -9.309 2.112 11.064 1.00 84.62 207 VAL A N 1
ATOM 1545 C CA . VAL A 1 207 ? -10.703 1.650 11.127 1.00 84.62 207 VAL A CA 1
ATOM 1546 C C . VAL A 1 207 ? -10.722 0.141 10.965 1.00 84.62 207 VAL A C 1
ATOM 1548 O O . VAL A 1 207 ? -11.248 -0.555 11.836 1.00 84.62 207 VAL A O 1
ATOM 1551 N N . TYR A 1 208 ? -10.078 -0.359 9.910 1.00 82.56 208 TYR A N 1
ATOM 1552 C CA . TYR A 1 208 ? -9.994 -1.791 9.648 1.00 82.56 208 TYR A CA 1
ATOM 1553 C C . TYR A 1 208 ? -9.352 -2.537 10.820 1.00 82.56 208 TYR A C 1
ATOM 1555 O O . TYR A 1 208 ? -9.833 -3.593 11.227 1.00 82.56 208 TYR A O 1
ATOM 1563 N N . ARG A 1 209 ? -8.305 -1.968 11.425 1.00 86.12 209 ARG A N 1
ATOM 1564 C CA . ARG A 1 209 ? -7.618 -2.564 12.576 1.00 86.12 209 ARG A CA 1
ATOM 1565 C C . ARG A 1 209 ? -8.489 -2.662 13.827 1.00 86.12 209 ARG A C 1
ATOM 1567 O O . ARG A 1 209 ? -8.311 -3.591 14.611 1.00 86.12 209 ARG A O 1
ATOM 1574 N N . ILE A 1 210 ? -9.411 -1.721 14.034 1.00 85.56 210 ILE A N 1
ATOM 1575 C CA . ILE A 1 210 ? -10.374 -1.781 15.143 1.00 85.56 210 ILE A CA 1
ATOM 1576 C C . ILE A 1 210 ? -11.475 -2.795 14.826 1.00 85.56 210 ILE A C 1
ATOM 1578 O O . ILE A 1 210 ? -11.793 -3.631 15.669 1.00 85.56 210 ILE A O 1
ATOM 1582 N N . GLU A 1 211 ? -12.057 -2.708 13.630 1.00 85.50 211 GLU A N 1
ATOM 1583 C CA . GLU A 1 211 ? -13.219 -3.508 13.237 1.00 85.50 211 GLU A CA 1
ATOM 1584 C C . GLU A 1 211 ? -12.868 -4.980 13.016 1.00 85.50 211 GLU A C 1
ATOM 1586 O O . GLU A 1 211 ? -13.673 -5.824 13.374 1.00 85.50 211 GLU A O 1
ATOM 1591 N N . ASN A 1 212 ? -11.666 -5.291 12.524 1.00 89.75 212 ASN A N 1
ATOM 1592 C CA . ASN A 1 212 ? -11.226 -6.639 12.143 1.00 89.75 212 ASN A CA 1
ATOM 1593 C C . ASN A 1 212 ? -9.919 -7.021 12.860 1.00 89.75 212 ASN A C 1
ATOM 1595 O O . ASN A 1 212 ? -8.979 -7.551 12.262 1.00 89.75 212 ASN A O 1
ATOM 1599 N N . SER A 1 213 ? -9.844 -6.717 14.161 1.00 90.69 213 SER A N 1
ATOM 1600 C CA . SER A 1 213 ? -8.629 -6.875 14.982 1.00 90.69 213 SER A CA 1
ATOM 1601 C C . SER A 1 213 ? -8.041 -8.294 15.004 1.00 90.69 213 SER A C 1
ATOM 1603 O O . SER A 1 213 ? -6.834 -8.444 15.179 1.00 90.69 213 SER A O 1
ATOM 1605 N N . ALA A 1 214 ? -8.857 -9.320 14.744 1.00 92.12 214 ALA A N 1
ATOM 1606 C CA . ALA A 1 214 ? -8.434 -10.717 14.636 1.00 92.12 214 ALA A CA 1
ATOM 1607 C C . ALA A 1 214 ? -7.325 -10.958 13.590 1.00 92.12 214 ALA A C 1
ATOM 1609 O O . ALA A 1 214 ? -6.490 -11.839 13.790 1.00 92.12 214 ALA A O 1
ATOM 1610 N N . LEU A 1 215 ? -7.254 -10.158 12.514 1.00 91.12 215 LEU A N 1
ATOM 1611 C CA . LEU A 1 215 ? -6.198 -10.275 11.491 1.00 91.12 215 LEU A CA 1
ATOM 1612 C C . LEU A 1 215 ? -4.798 -9.952 12.043 1.00 91.12 215 LEU A C 1
ATOM 1614 O O . LEU A 1 215 ? -3.792 -10.300 11.434 1.00 91.12 215 LEU A O 1
ATOM 1618 N N . PHE A 1 216 ? -4.728 -9.260 13.180 1.00 90.69 216 PHE A N 1
ATOM 1619 C CA . PHE A 1 216 ? -3.486 -8.790 13.798 1.00 90.69 216 PHE A CA 1
ATOM 1620 C C . PHE A 1 216 ? -3.204 -9.478 15.139 1.00 90.69 216 PHE A C 1
ATOM 1622 O O . PHE A 1 216 ? -2.312 -9.061 15.876 1.00 90.69 216 PHE A O 1
ATOM 1629 N N . ASP A 1 217 ? -3.980 -10.509 15.468 1.00 88.56 217 ASP A N 1
ATOM 1630 C CA . ASP A 1 217 ? -3.864 -11.278 16.698 1.00 88.56 217 ASP A CA 1
ATOM 1631 C C . ASP A 1 217 ? -3.333 -12.682 16.388 1.00 88.56 217 ASP A C 1
ATOM 1633 O O . ASP A 1 217 ? -4.049 -13.529 15.855 1.00 88.56 217 ASP A O 1
ATOM 1637 N N . ALA A 1 218 ? -2.082 -12.948 16.770 1.00 86.44 218 ALA A N 1
ATOM 1638 C CA . ALA A 1 218 ? -1.437 -14.247 16.581 1.00 86.44 218 ALA A CA 1
ATOM 1639 C C . ALA A 1 218 ? -2.090 -15.389 17.391 1.00 86.44 218 ALA A C 1
ATOM 1641 O O . ALA A 1 218 ? -1.751 -16.555 17.190 1.00 86.44 218 ALA A O 1
ATOM 1642 N N . ALA A 1 219 ? -3.024 -15.087 18.302 1.00 87.62 219 ALA A N 1
ATOM 1643 C CA . ALA A 1 219 ? -3.829 -16.098 18.983 1.00 87.62 219 ALA A CA 1
ATOM 1644 C C . ALA A 1 219 ? -4.953 -16.662 18.093 1.00 87.62 219 ALA A C 1
ATOM 1646 O O . ALA A 1 219 ? -5.510 -17.715 18.411 1.00 87.62 219 ALA A O 1
ATOM 1647 N N . VAL A 1 220 ? -5.294 -15.986 16.989 1.00 91.50 220 VAL A N 1
ATOM 1648 C CA . VAL A 1 220 ? -6.263 -16.480 16.004 1.00 91.50 220 VAL A CA 1
ATOM 1649 C C . VAL A 1 220 ? -5.561 -17.501 15.099 1.00 91.50 220 VAL A C 1
ATOM 1651 O O . VAL A 1 220 ? -4.564 -17.146 14.466 1.00 91.50 220 VAL A O 1
ATOM 1654 N N . PRO A 1 221 ? -6.048 -18.755 15.000 1.00 95.00 221 PRO A N 1
ATOM 1655 C CA . PRO A 1 221 ? -5.362 -19.818 14.261 1.00 95.00 221 PRO A CA 1
ATOM 1656 C C . PRO A 1 221 ? -5.043 -19.482 12.800 1.00 95.00 221 PRO A C 1
ATOM 1658 O O . PRO A 1 221 ? -3.971 -19.820 12.299 1.00 95.00 221 PRO A O 1
ATOM 1661 N N . GLU A 1 222 ? -5.953 -18.805 12.105 1.00 94.69 222 GLU A N 1
ATOM 1662 C CA . GLU A 1 222 ? -5.780 -18.409 10.709 1.00 94.69 222 GLU A CA 1
ATOM 1663 C C . GLU A 1 222 ? -4.702 -17.326 10.561 1.00 94.69 222 GLU A C 1
ATOM 1665 O O . GLU A 1 222 ? -3.848 -17.424 9.680 1.00 94.69 222 GLU A O 1
ATOM 1670 N N . THR A 1 223 ? -4.678 -16.343 11.465 1.00 93.38 223 THR A N 1
ATOM 1671 C CA . THR A 1 223 ? -3.629 -15.312 11.520 1.00 93.38 223 THR A CA 1
ATOM 1672 C C . THR A 1 223 ? -2.272 -15.925 11.856 1.00 93.38 223 THR A C 1
ATOM 1674 O O . THR A 1 223 ? -1.282 -15.634 11.188 1.00 93.38 223 THR A O 1
ATOM 1677 N N . GLN A 1 224 ? -2.222 -16.850 12.817 1.00 94.12 224 GLN A N 1
ATOM 1678 C CA . GLN A 1 224 ? -1.006 -17.594 13.142 1.00 94.12 224 GLN A CA 1
ATOM 1679 C C . GLN A 1 224 ? -0.476 -18.365 11.927 1.00 94.12 224 GLN A C 1
ATOM 1681 O O . GLN A 1 224 ? 0.723 -18.346 11.650 1.00 94.12 224 GLN A O 1
ATOM 1686 N N . ARG A 1 225 ? -1.362 -19.032 11.174 1.00 95.31 225 ARG A N 1
ATOM 1687 C CA . ARG A 1 225 ? -0.988 -19.734 9.940 1.00 95.31 225 ARG A CA 1
ATOM 1688 C C . ARG A 1 225 ? -0.388 -18.774 8.918 1.00 95.31 225 ARG A C 1
ATOM 1690 O O . ARG A 1 225 ? 0.630 -19.105 8.318 1.00 95.31 225 ARG A O 1
ATOM 1697 N N . PHE A 1 226 ? -0.983 -17.597 8.743 1.00 97.19 226 PHE A N 1
ATOM 1698 C CA . PHE A 1 226 ? -0.454 -16.567 7.852 1.00 97.19 226 PHE A CA 1
ATOM 1699 C C . PHE A 1 226 ? 0.942 -16.086 8.275 1.00 97.19 226 PHE A C 1
ATOM 1701 O O . PHE A 1 226 ? 1.846 -16.031 7.441 1.00 97.19 226 PHE A O 1
ATOM 1708 N N . GLU A 1 227 ? 1.164 -15.809 9.561 1.00 94.75 227 GLU A N 1
ATOM 1709 C CA . GLU A 1 227 ? 2.483 -15.405 10.067 1.00 94.75 227 GLU A CA 1
ATOM 1710 C C . GLU A 1 227 ? 3.542 -16.501 9.874 1.00 94.75 227 GLU A C 1
ATOM 1712 O O . GLU A 1 227 ? 4.669 -16.214 9.463 1.00 94.75 227 GLU A O 1
ATOM 1717 N N . LEU A 1 228 ? 3.179 -17.765 10.107 1.00 95.44 228 LEU A N 1
ATOM 1718 C CA . LEU A 1 228 ? 4.064 -18.905 9.859 1.00 95.44 228 LEU A CA 1
ATOM 1719 C C . LEU A 1 228 ? 4.362 -19.089 8.366 1.00 95.44 228 LEU A C 1
ATOM 1721 O O . LEU A 1 228 ? 5.505 -19.379 8.017 1.00 95.44 228 LEU A O 1
ATOM 1725 N N . ALA A 1 229 ? 3.378 -18.882 7.487 1.00 96.38 229 ALA A N 1
ATOM 1726 C CA . ALA A 1 229 ? 3.581 -18.920 6.040 1.00 96.38 229 ALA A CA 1
ATOM 1727 C C . ALA A 1 229 ? 4.546 -17.814 5.583 1.00 96.38 229 ALA A C 1
ATOM 1729 O O . ALA A 1 229 ? 5.454 -18.074 4.796 1.00 96.38 229 ALA A O 1
ATOM 1730 N N . LEU A 1 230 ? 4.416 -16.598 6.129 1.00 94.56 230 LEU A N 1
ATOM 1731 C CA . LEU A 1 230 ? 5.360 -15.506 5.874 1.00 94.56 230 LEU A CA 1
ATOM 1732 C C . LEU A 1 230 ? 6.772 -15.806 6.387 1.00 94.56 230 LEU A C 1
ATOM 1734 O O . LEU A 1 230 ? 7.740 -15.393 5.752 1.00 94.56 230 LEU A O 1
ATOM 1738 N N . LEU A 1 231 ? 6.902 -16.493 7.524 1.00 94.81 231 LEU A N 1
ATOM 1739 C CA . LEU A 1 231 ? 8.199 -16.897 8.071 1.00 94.81 231 LEU A CA 1
ATOM 1740 C C . LEU A 1 231 ? 8.853 -18.009 7.239 1.00 94.81 231 LEU A C 1
ATOM 1742 O O . LEU A 1 231 ? 10.074 -18.038 7.109 1.00 94.81 231 LEU A O 1
ATOM 1746 N N . ALA A 1 232 ? 8.046 -18.922 6.696 1.00 93.62 232 ALA A N 1
ATOM 1747 C CA . ALA A 1 232 ? 8.499 -20.026 5.856 1.00 93.62 232 ALA A CA 1
ATOM 1748 C C . ALA A 1 232 ? 8.824 -19.602 4.414 1.00 93.62 232 ALA A C 1
ATOM 1750 O O . ALA A 1 232 ? 9.473 -20.357 3.694 1.00 93.62 232 ALA A O 1
ATOM 1751 N N . TRP A 1 233 ? 8.366 -18.423 3.984 1.00 95.50 233 TRP A N 1
ATOM 1752 C CA . TRP A 1 233 ? 8.626 -17.888 2.653 1.00 95.50 233 TRP A CA 1
ATOM 1753 C C . TRP A 1 233 ? 10.127 -17.670 2.406 1.00 95.50 233 TRP A C 1
ATOM 1755 O O . TRP A 1 233 ? 10.769 -16.856 3.072 1.00 95.50 233 TRP A O 1
ATOM 1765 N N . ASP A 1 234 ? 10.648 -18.340 1.378 1.00 91.12 234 ASP A N 1
ATOM 1766 C CA . ASP A 1 234 ? 12.004 -18.162 0.864 1.00 91.12 234 ASP A CA 1
ATOM 1767 C C . ASP A 1 234 ? 11.987 -18.240 -0.671 1.00 91.12 234 ASP A C 1
ATOM 1769 O O . ASP A 1 234 ? 11.543 -19.227 -1.259 1.00 91.12 234 ASP A O 1
ATOM 1773 N N . GLU A 1 235 ? 12.482 -17.184 -1.322 1.00 85.19 235 GLU A N 1
ATOM 1774 C CA . GLU A 1 235 ? 12.579 -17.087 -2.785 1.00 85.19 235 GLU A CA 1
ATOM 1775 C C . GLU A 1 235 ? 13.556 -18.123 -3.365 1.00 85.19 235 GLU A C 1
ATOM 1777 O O . GLU A 1 235 ? 13.394 -18.554 -4.506 1.00 85.19 235 GLU A O 1
ATOM 1782 N N . MET A 1 236 ? 14.554 -18.544 -2.582 1.00 87.56 236 MET A N 1
ATOM 1783 C CA . MET A 1 236 ? 15.570 -19.518 -2.990 1.00 87.56 236 MET A CA 1
ATOM 1784 C C . MET A 1 236 ? 15.196 -20.965 -2.647 1.00 87.56 236 MET A C 1
ATOM 1786 O O . MET A 1 236 ? 15.989 -21.878 -2.904 1.00 87.56 236 MET A O 1
ATOM 1790 N N . ALA A 1 237 ? 14.012 -21.196 -2.071 1.00 91.81 237 ALA A N 1
ATOM 1791 C CA . ALA A 1 237 ? 13.539 -22.539 -1.770 1.00 91.81 237 ALA A CA 1
ATOM 1792 C C . ALA A 1 237 ? 13.404 -23.387 -3.052 1.00 91.81 237 ALA A C 1
ATOM 1794 O O . ALA A 1 237 ? 13.228 -22.848 -4.143 1.00 91.81 237 ALA A O 1
ATOM 1795 N N . PRO A 1 238 ? 13.426 -24.729 -2.953 1.00 91.44 238 PRO A N 1
ATOM 1796 C CA . PRO A 1 238 ? 13.209 -25.604 -4.109 1.00 91.44 238 PRO A CA 1
ATOM 1797 C C . PRO A 1 238 ? 11.831 -25.448 -4.780 1.00 91.44 238 PRO A C 1
ATOM 1799 O O . PRO A 1 238 ? 11.681 -25.787 -5.951 1.00 91.44 238 PRO A O 1
ATOM 1802 N N . ASN A 1 239 ? 10.828 -24.972 -4.039 1.00 92.06 239 ASN A N 1
ATOM 1803 C CA . ASN A 1 239 ? 9.421 -24.882 -4.439 1.00 92.06 239 ASN A CA 1
ATOM 1804 C C . ASN A 1 239 ? 8.798 -23.512 -4.071 1.00 92.06 239 ASN A C 1
ATOM 1806 O O . ASN A 1 239 ? 7.819 -23.455 -3.321 1.00 92.06 239 ASN A O 1
ATOM 1810 N N . PRO A 1 240 ? 9.326 -22.390 -4.594 1.00 87.56 240 PRO A N 1
ATOM 1811 C CA . PRO A 1 240 ? 8.880 -21.056 -4.200 1.00 87.56 240 PRO A CA 1
ATOM 1812 C C . PRO A 1 240 ? 7.422 -20.796 -4.615 1.00 87.56 240 PRO A C 1
ATOM 1814 O O . PRO A 1 240 ? 6.669 -20.183 -3.868 1.00 87.56 240 PRO A O 1
ATOM 1817 N N . ASP A 1 241 ? 6.956 -21.320 -5.751 1.00 84.69 241 ASP A N 1
ATOM 1818 C CA . ASP A 1 241 ? 5.552 -21.192 -6.170 1.00 84.69 241 ASP A CA 1
ATOM 1819 C C . ASP A 1 241 ? 4.547 -21.762 -5.159 1.00 84.69 241 ASP A C 1
ATOM 1821 O O . ASP A 1 241 ? 3.478 -21.180 -4.944 1.00 84.69 241 ASP A O 1
ATOM 1825 N N . GLU A 1 242 ? 4.881 -22.884 -4.517 1.00 90.19 242 GLU A N 1
ATOM 1826 C CA . GLU A 1 242 ? 4.029 -23.506 -3.499 1.00 90.19 242 GLU A CA 1
ATOM 1827 C C . GLU A 1 242 ? 3.991 -22.653 -2.229 1.00 90.19 242 GLU A C 1
ATOM 1829 O O . GLU A 1 242 ? 2.911 -22.400 -1.695 1.00 90.19 242 GLU A O 1
ATOM 1834 N N . LEU A 1 243 ? 5.145 -22.134 -1.794 1.00 94.56 243 LEU A N 1
ATOM 1835 C CA . LEU A 1 243 ? 5.233 -21.243 -0.635 1.00 94.56 243 LEU A CA 1
ATOM 1836 C C . LEU A 1 243 ? 4.481 -19.927 -0.865 1.00 94.56 243 LEU A C 1
ATOM 1838 O O . LEU A 1 243 ? 3.757 -19.474 0.018 1.00 94.56 243 LEU A O 1
ATOM 1842 N N . ALA A 1 244 ? 4.592 -19.333 -2.056 1.00 85.69 244 ALA A N 1
ATOM 1843 C CA . ALA A 1 244 ? 3.839 -18.130 -2.406 1.00 85.69 244 ALA A CA 1
ATOM 1844 C C . ALA A 1 244 ? 2.325 -18.386 -2.396 1.00 85.69 244 ALA A C 1
ATOM 1846 O O . ALA A 1 244 ? 1.559 -17.578 -1.874 1.00 85.69 244 ALA A O 1
ATOM 1847 N N . THR A 1 245 ? 1.897 -19.538 -2.920 1.00 84.88 245 THR A N 1
ATOM 1848 C CA . THR A 1 245 ? 0.485 -19.950 -2.903 1.00 84.88 245 THR A CA 1
ATOM 1849 C C . THR A 1 245 ? -0.029 -20.162 -1.478 1.00 84.88 245 THR A C 1
ATOM 1851 O O . THR A 1 245 ? -1.148 -19.756 -1.169 1.00 84.88 245 THR A O 1
ATOM 1854 N N . GLU A 1 246 ? 0.779 -20.748 -0.592 1.00 94.25 246 GLU A N 1
ATOM 1855 C CA . GLU A 1 246 ? 0.428 -20.908 0.823 1.00 94.25 246 GLU A CA 1
ATOM 1856 C C . GLU A 1 246 ? 0.309 -19.554 1.536 1.00 94.25 246 GLU A C 1
ATOM 1858 O O . GLU A 1 246 ? -0.648 -19.348 2.278 1.00 94.25 246 GLU A O 1
ATOM 1863 N N . VAL A 1 247 ? 1.219 -18.607 1.280 1.00 92.19 247 VAL A N 1
ATOM 1864 C CA . VAL A 1 247 ? 1.140 -17.246 1.842 1.00 92.19 247 VAL A CA 1
ATOM 1865 C C . VAL A 1 247 ? -0.152 -16.544 1.420 1.00 92.19 247 VAL A C 1
ATOM 1867 O O . VAL A 1 247 ? -0.839 -15.972 2.267 1.00 92.19 247 VAL A O 1
ATOM 1870 N N . GLU A 1 248 ? -0.504 -16.598 0.135 1.00 82.81 248 GLU A N 1
ATOM 1871 C CA . GLU A 1 248 ? -1.748 -16.012 -0.382 1.00 82.81 248 GLU A CA 1
ATOM 1872 C C . GLU A 1 248 ? -2.986 -16.651 0.256 1.00 82.81 248 GLU A C 1
ATOM 1874 O O . GLU A 1 248 ? -3.858 -15.944 0.766 1.00 82.81 248 GLU A O 1
ATOM 1879 N N . ALA A 1 249 ? -3.047 -17.986 0.271 1.00 81.25 249 ALA A N 1
ATOM 1880 C CA . ALA A 1 249 ? -4.177 -18.723 0.823 1.00 81.25 249 ALA A CA 1
ATOM 1881 C C . ALA A 1 249 ? -4.340 -18.478 2.330 1.00 81.25 249 ALA A C 1
ATOM 1883 O O . ALA A 1 249 ? -5.458 -18.260 2.804 1.00 81.25 249 ALA A O 1
ATOM 1884 N N . ALA A 1 250 ? -3.238 -18.475 3.084 1.00 87.69 250 ALA A N 1
ATOM 1885 C CA . ALA A 1 250 ? -3.255 -18.205 4.515 1.00 87.69 250 ALA A CA 1
ATOM 1886 C C . ALA A 1 250 ? -3.676 -16.758 4.812 1.00 87.69 250 ALA A C 1
ATOM 1888 O O . ALA A 1 250 ? -4.475 -16.536 5.722 1.00 87.69 250 ALA A O 1
ATOM 1889 N N . PHE A 1 251 ? -3.211 -15.786 4.020 1.00 88.31 251 PHE A N 1
ATOM 1890 C CA . PHE A 1 251 ? -3.638 -14.393 4.145 1.00 88.31 251 PHE A CA 1
ATOM 1891 C C . P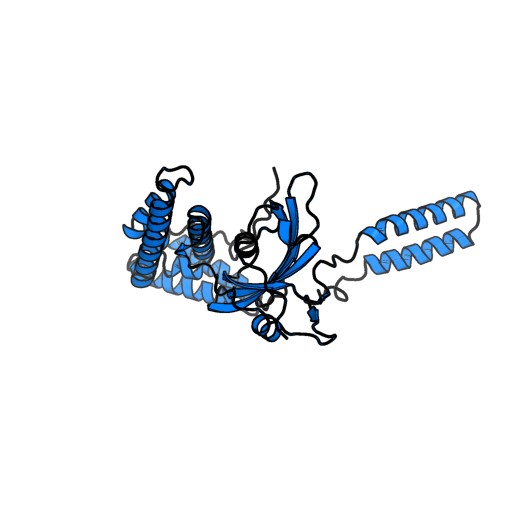HE A 1 251 ? -5.139 -14.222 3.893 1.00 88.31 251 PHE A C 1
ATOM 1893 O O . PHE A 1 251 ? -5.831 -13.591 4.693 1.00 88.31 251 PHE A O 1
ATOM 1900 N N . ASP A 1 252 ? -5.665 -14.786 2.802 1.00 81.25 252 ASP A N 1
ATOM 1901 C CA . ASP A 1 252 ? -7.090 -14.671 2.486 1.00 81.25 252 ASP A CA 1
ATOM 1902 C C . ASP A 1 252 ? -7.969 -15.386 3.520 1.00 81.25 252 ASP A C 1
ATOM 1904 O O . ASP A 1 252 ? -9.026 -14.860 3.882 1.00 81.25 252 ASP A O 1
ATOM 1908 N N . ALA A 1 253 ? -7.522 -16.526 4.058 1.00 82.81 253 ALA A N 1
ATOM 1909 C CA . ALA A 1 253 ? -8.204 -17.211 5.153 1.00 82.81 253 ALA A CA 1
ATOM 1910 C C . ALA A 1 253 ? -8.217 -16.369 6.440 1.00 82.81 253 ALA A C 1
ATOM 1912 O O . ALA A 1 253 ? -9.282 -16.166 7.023 1.00 82.81 253 ALA A O 1
ATOM 1913 N N . ALA A 1 254 ? -7.066 -15.825 6.852 1.00 88.75 254 ALA A N 1
ATOM 1914 C CA . ALA A 1 254 ? -6.955 -14.962 8.031 1.00 88.75 254 ALA A CA 1
ATOM 1915 C C . ALA A 1 254 ? -7.832 -13.715 7.907 1.00 88.75 254 ALA A C 1
ATOM 1917 O O . ALA A 1 254 ? -8.554 -13.349 8.835 1.00 88.75 254 ALA A O 1
ATOM 1918 N N . ARG A 1 255 ? -7.817 -13.088 6.729 1.00 84.38 255 ARG A N 1
ATOM 1919 C CA . ARG A 1 255 ? -8.622 -11.905 6.435 1.00 84.38 255 ARG A CA 1
ATOM 1920 C C . ARG A 1 255 ? -10.113 -12.209 6.479 1.00 84.38 255 ARG A C 1
ATOM 1922 O O . ARG A 1 255 ? -10.837 -11.516 7.183 1.00 84.38 255 ARG A O 1
ATOM 1929 N N . THR A 1 256 ? -10.551 -13.258 5.784 1.00 82.69 256 THR A N 1
ATOM 1930 C CA . THR A 1 256 ? -11.960 -13.682 5.785 1.00 82.69 256 THR A CA 1
ATOM 1931 C C . THR A 1 256 ? -12.425 -13.967 7.207 1.00 82.69 256 THR A C 1
ATOM 1933 O O . THR A 1 256 ? -13.464 -13.470 7.628 1.00 82.69 256 THR A O 1
ATOM 1936 N N . ARG A 1 257 ? -11.613 -14.683 7.995 1.00 90.00 257 ARG A N 1
ATOM 1937 C CA . ARG A 1 257 ? -11.939 -14.977 9.389 1.00 90.00 257 ARG A CA 1
ATOM 1938 C C . ARG A 1 257 ? -12.057 -13.717 10.244 1.00 90.00 257 ARG A C 1
ATOM 1940 O O . ARG A 1 257 ? -12.948 -13.626 11.087 1.00 90.00 257 ARG A O 1
ATOM 1947 N N . ALA A 1 258 ? -11.166 -12.753 10.040 1.00 88.50 258 ALA A N 1
ATOM 1948 C CA . ALA A 1 258 ? -11.202 -11.494 10.765 1.00 88.50 258 ALA A CA 1
ATOM 1949 C C . ALA A 1 258 ? -12.423 -10.642 10.402 1.00 88.50 258 ALA A C 1
ATOM 1951 O O . ALA A 1 258 ? -13.023 -10.058 11.299 1.00 88.50 258 ALA A O 1
ATOM 1952 N N . GLU A 1 259 ? -12.807 -10.615 9.125 1.00 88.38 259 GLU A N 1
ATOM 1953 C CA . GLU A 1 259 ? -14.014 -9.940 8.632 1.00 88.38 259 GLU A CA 1
ATOM 1954 C C . GLU A 1 259 ? -15.300 -10.620 9.151 1.00 88.38 259 GLU A C 1
ATOM 1956 O O . GLU A 1 259 ? -16.259 -9.938 9.509 1.00 88.38 259 GLU A O 1
ATOM 1961 N N . GLU A 1 260 ? -15.318 -11.954 9.256 1.00 85.69 260 GLU A N 1
ATOM 1962 C CA . GLU A 1 260 ? -16.431 -12.717 9.847 1.00 85.69 260 GLU A CA 1
ATOM 1963 C C . GLU A 1 260 ? -16.608 -12.453 11.344 1.00 85.69 260 GLU A C 1
ATOM 1965 O O . GLU A 1 260 ? -17.734 -12.326 11.825 1.00 85.69 260 GLU A O 1
ATOM 1970 N N . LEU A 1 261 ? -15.502 -12.422 12.094 1.00 91.19 261 LEU A N 1
ATOM 1971 C CA . LEU A 1 261 ? -15.526 -12.143 13.528 1.00 91.19 261 LEU A CA 1
ATOM 1972 C C . LEU A 1 261 ? -15.834 -10.670 13.798 1.00 91.19 261 LEU A C 1
ATOM 1974 O O . LEU A 1 261 ? -16.546 -10.350 14.749 1.00 91.19 261 LEU A O 1
ATOM 1978 N N . GLY A 1 262 ? -15.272 -9.770 12.994 1.00 91.50 262 GLY A N 1
ATOM 1979 C CA . GLY A 1 262 ? -15.368 -8.335 13.188 1.00 91.50 262 GLY A CA 1
ATOM 1980 C C . GLY A 1 262 ? -15.079 -7.926 14.639 1.00 91.50 262 GLY A C 1
ATOM 1981 O O . GLY A 1 262 ? -14.124 -8.376 15.284 1.00 91.50 262 GLY A O 1
ATOM 1982 N N . LEU A 1 263 ? -15.971 -7.101 15.192 1.00 89.69 263 LEU A N 1
ATOM 1983 C CA . LEU A 1 263 ? -15.884 -6.641 16.579 1.00 89.69 263 LEU A CA 1
ATOM 1984 C C . LEU A 1 263 ? -16.186 -7.736 17.610 1.00 89.69 263 LEU A C 1
ATOM 1986 O O . LEU A 1 263 ? -15.893 -7.526 18.787 1.00 89.69 263 LEU A O 1
ATOM 1990 N N . ASP A 1 264 ? -16.735 -8.889 17.216 1.00 91.50 264 ASP A N 1
ATOM 1991 C CA . ASP A 1 264 ? -17.021 -9.985 18.147 1.00 91.50 264 ASP A CA 1
ATOM 1992 C C . ASP A 1 264 ? -15.753 -10.704 18.624 1.00 91.50 264 ASP A C 1
ATOM 1994 O O . ASP A 1 264 ? -15.800 -11.360 19.670 1.00 91.50 264 ASP A O 1
ATOM 1998 N N . HIS A 1 265 ? -14.615 -10.511 17.936 1.00 92.31 265 HIS A N 1
ATOM 1999 C CA . HIS A 1 265 ? -13.288 -10.913 18.429 1.00 92.31 265 HIS A 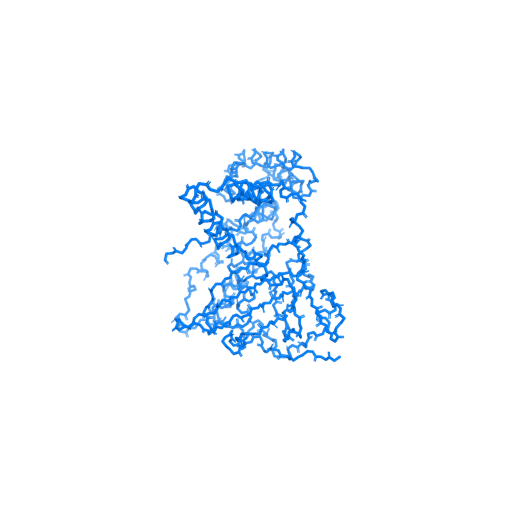CA 1
ATOM 2000 C C . HIS A 1 265 ? -12.905 -10.197 19.730 1.00 92.31 265 HIS A C 1
ATOM 2002 O O . HIS A 1 265 ? -12.195 -10.744 20.574 1.00 92.31 265 HIS A O 1
ATOM 2008 N N . LEU A 1 266 ? -13.395 -8.969 19.925 1.00 88.62 266 LEU A N 1
ATOM 2009 C CA . LEU A 1 266 ? -13.142 -8.238 21.158 1.00 88.62 266 LEU A CA 1
ATOM 2010 C C . LEU A 1 266 ? -13.871 -8.917 22.331 1.00 88.62 266 LEU A C 1
ATOM 2012 O O . LEU A 1 266 ? -15.012 -9.377 22.167 1.00 88.62 266 LEU A O 1
ATOM 2016 N N . PRO A 1 267 ? -13.278 -8.902 23.543 1.00 87.88 267 PRO A N 1
ATOM 2017 C CA . PRO A 1 267 ? -13.980 -9.300 24.756 1.00 87.88 267 PRO A CA 1
ATOM 2018 C C . PRO A 1 267 ? -15.322 -8.578 24.858 1.00 87.88 267 PRO A C 1
ATOM 2020 O O . PRO A 1 267 ? -15.410 -7.396 24.531 1.00 87.88 267 PRO A O 1
ATOM 2023 N N . GLU A 1 268 ? -16.362 -9.254 25.344 1.00 89.19 268 GLU A N 1
ATOM 2024 C CA . GLU A 1 268 ? -17.725 -8.704 25.373 1.00 89.19 268 GLU A CA 1
ATOM 2025 C C . GLU A 1 268 ? -17.797 -7.327 26.061 1.00 89.19 268 GLU A C 1
ATOM 2027 O O . GLU A 1 268 ? -18.445 -6.406 25.565 1.00 89.19 268 GLU A O 1
ATOM 2032 N N . THR A 1 269 ? -17.019 -7.139 27.131 1.00 86.94 269 THR A N 1
ATOM 2033 C CA . THR A 1 269 ? -16.881 -5.872 27.870 1.00 86.94 269 THR A CA 1
ATOM 2034 C C . THR A 1 269 ? -16.210 -4.745 27.072 1.00 86.94 269 THR A C 1
ATOM 2036 O O . THR A 1 269 ? -16.395 -3.569 27.386 1.00 86.94 269 THR A O 1
ATOM 2039 N N . ALA A 1 270 ? -15.442 -5.079 26.034 1.00 87.88 270 ALA A N 1
ATOM 2040 C CA . ALA A 1 270 ? -14.702 -4.155 25.181 1.00 87.88 270 ALA A CA 1
ATOM 2041 C C . ALA A 1 270 ? -15.435 -3.811 23.873 1.00 87.88 270 ALA A C 1
ATOM 2043 O O . ALA A 1 270 ? -15.121 -2.785 23.267 1.00 87.88 270 ALA A O 1
ATOM 2044 N N . ARG A 1 271 ? -16.428 -4.604 23.445 1.00 90.88 271 ARG A N 1
ATOM 2045 C CA . ARG A 1 271 ? -17.127 -4.432 22.152 1.00 90.88 271 ARG A CA 1
ATOM 2046 C C . ARG A 1 271 ? -17.758 -3.053 21.987 1.00 90.88 271 ARG A C 1
ATOM 2048 O O . ARG A 1 271 ? -17.627 -2.427 20.937 1.00 90.88 271 ARG A O 1
ATOM 2055 N N . ASP A 1 272 ? -18.393 -2.533 23.034 1.00 91.81 272 ASP A N 1
ATOM 2056 C CA . ASP A 1 272 ? -18.994 -1.193 23.011 1.00 91.81 272 ASP A CA 1
ATOM 2057 C C . ASP A 1 272 ? -17.958 -0.084 22.862 1.00 91.81 272 ASP A C 1
ATOM 2059 O O . ASP A 1 272 ? -18.162 0.878 22.119 1.00 91.81 272 ASP A O 1
ATOM 2063 N N . SER A 1 273 ? -16.829 -0.222 23.550 1.00 89.38 273 SER A N 1
ATOM 2064 C CA . SER A 1 273 ? -15.697 0.686 23.402 1.00 89.38 273 SER A CA 1
ATOM 2065 C C . SER A 1 273 ? -15.091 0.580 22.001 1.00 89.38 273 SER A C 1
ATOM 2067 O O . SER A 1 273 ? -14.871 1.616 21.377 1.00 89.38 273 SER A O 1
ATOM 2069 N N . GLY A 1 274 ? -14.940 -0.631 21.457 1.00 89.50 274 GLY A N 1
ATOM 2070 C CA . GLY A 1 274 ? -14.515 -0.877 20.076 1.00 89.50 274 GLY A CA 1
ATOM 2071 C C . GLY A 1 274 ? -15.424 -0.196 19.050 1.00 89.50 274 GLY A C 1
ATOM 2072 O O . GLY A 1 274 ? -14.941 0.562 18.213 1.00 89.50 274 GLY A O 1
ATOM 2073 N N . ARG A 1 275 ? -16.754 -0.330 19.184 1.00 92.31 275 ARG A N 1
ATOM 2074 C CA . ARG A 1 275 ? -17.734 0.374 18.330 1.00 92.31 275 ARG A CA 1
ATOM 2075 C C . ARG A 1 275 ? -17.580 1.891 18.386 1.00 92.31 275 ARG A C 1
ATOM 2077 O O . ARG A 1 275 ? -17.662 2.561 17.357 1.00 92.31 275 ARG A O 1
ATOM 2084 N N . ARG A 1 276 ? -17.375 2.458 19.580 1.00 91.50 276 ARG A N 1
ATOM 2085 C CA . ARG A 1 276 ? -17.161 3.907 19.735 1.00 91.50 276 ARG A CA 1
ATOM 2086 C C . ARG A 1 276 ? -15.834 4.355 19.125 1.00 91.50 276 ARG A C 1
ATOM 2088 O O . ARG A 1 276 ? -15.805 5.418 18.509 1.00 91.50 276 ARG A O 1
ATOM 2095 N N . ALA A 1 277 ? -14.776 3.561 19.269 1.00 89.25 277 ALA A N 1
ATOM 2096 C CA . ALA A 1 277 ? -13.481 3.840 18.660 1.00 89.25 277 ALA A CA 1
ATOM 2097 C C . ALA A 1 277 ? -13.562 3.802 17.129 1.00 89.25 277 ALA A C 1
ATOM 2099 O O . ALA A 1 277 ? -13.134 4.758 16.493 1.00 89.25 277 ALA A O 1
ATOM 2100 N N . ALA A 1 278 ? -14.188 2.773 16.549 1.00 88.06 278 ALA A N 1
ATOM 2101 C CA . ALA A 1 278 ? -14.398 2.670 15.105 1.00 88.06 278 ALA A CA 1
ATOM 2102 C C . ALA A 1 278 ? -15.176 3.880 14.565 1.00 88.06 278 ALA A C 1
ATOM 2104 O O . ALA A 1 278 ? -14.739 4.534 13.623 1.00 88.06 278 ALA A O 1
ATOM 2105 N N . ARG A 1 279 ? -16.277 4.272 15.225 1.00 87.69 279 ARG A N 1
ATOM 2106 C CA . ARG A 1 279 ? -17.038 5.480 14.851 1.00 87.69 279 ARG A CA 1
ATOM 2107 C C . ARG A 1 279 ? -16.197 6.755 14.915 1.00 87.69 279 ARG A C 1
ATOM 2109 O O . ARG A 1 279 ? -16.253 7.555 13.990 1.00 87.69 279 ARG A O 1
ATOM 2116 N N . ALA A 1 280 ? -15.418 6.943 15.980 1.00 87.06 280 ALA A N 1
ATOM 2117 C CA . ALA A 1 280 ? -14.533 8.100 16.100 1.00 87.06 280 ALA A CA 1
ATOM 2118 C C . ALA A 1 280 ? -13.431 8.093 15.024 1.00 87.06 280 ALA A C 1
ATOM 2120 O O . ALA A 1 280 ? -13.090 9.148 14.495 1.00 87.06 280 ALA A O 1
ATOM 2121 N N . ALA A 1 281 ? -12.918 6.919 14.651 1.00 84.06 281 ALA A N 1
ATOM 2122 C CA . ALA A 1 281 ? -11.955 6.768 13.565 1.00 84.06 281 ALA A CA 1
ATOM 2123 C C . ALA A 1 281 ? -12.576 7.122 12.202 1.00 84.06 281 ALA A C 1
ATOM 2125 O O . ALA A 1 281 ? -11.990 7.906 11.456 1.00 84.06 281 ALA A O 1
ATOM 2126 N N . HIS A 1 282 ? -13.803 6.666 11.924 1.00 81.88 282 HIS A N 1
ATOM 2127 C CA . HIS A 1 282 ? -14.572 7.095 10.749 1.00 81.88 282 HIS A CA 1
ATOM 2128 C C . HIS A 1 282 ? -14.749 8.617 10.709 1.00 81.88 282 HIS A C 1
ATOM 2130 O O . HIS A 1 282 ? -14.502 9.229 9.670 1.00 81.88 282 HIS A O 1
ATOM 2136 N N . THR A 1 283 ? -15.104 9.250 11.834 1.00 84.88 283 THR A N 1
ATOM 2137 C CA . THR A 1 283 ? -15.196 10.718 11.926 1.00 84.88 283 THR A CA 1
ATOM 2138 C C . THR A 1 283 ? -13.854 11.385 11.639 1.00 84.88 283 THR A C 1
ATOM 2140 O O . THR A 1 283 ? -13.807 12.339 10.871 1.00 84.88 283 THR A O 1
ATOM 2143 N N . ALA A 1 284 ? -12.747 10.877 12.184 1.00 82.38 284 ALA A N 1
ATOM 2144 C CA . ALA A 1 284 ? -11.423 11.434 11.918 1.00 82.38 284 ALA A CA 1
ATOM 2145 C C . ALA A 1 284 ? -11.050 11.378 10.423 1.00 82.38 284 ALA A C 1
ATOM 2147 O O . ALA A 1 284 ? -10.429 12.308 9.907 1.00 82.38 284 ALA A O 1
ATOM 2148 N N . LEU A 1 285 ? -11.441 10.320 9.711 1.00 75.44 285 LEU A N 1
ATOM 2149 C CA . LEU A 1 285 ? -11.164 10.180 8.279 1.00 75.44 285 LEU A CA 1
ATOM 2150 C C . LEU A 1 285 ? -12.002 11.129 7.408 1.00 75.44 285 LEU A C 1
ATOM 2152 O O . LEU A 1 285 ? -11.493 11.631 6.407 1.00 75.44 285 LEU A O 1
ATOM 2156 N N . HIS A 1 286 ? -13.249 11.401 7.799 1.00 78.38 286 HIS A N 1
ATOM 2157 C CA . HIS A 1 286 ? -14.216 12.138 6.974 1.00 78.38 286 HIS A CA 1
ATOM 2158 C C . HIS A 1 286 ? -14.475 13.584 7.430 1.00 78.38 286 HIS A C 1
ATOM 2160 O O . HIS A 1 286 ? -15.172 14.317 6.733 1.00 78.38 286 HIS A O 1
ATOM 2166 N N . ALA A 1 287 ? -13.928 14.014 8.571 1.00 80.19 287 ALA A N 1
ATOM 2167 C CA . ALA A 1 287 ? -14.122 15.365 9.092 1.00 80.19 287 ALA A CA 1
ATOM 2168 C C . ALA A 1 287 ? -13.602 16.438 8.121 1.00 80.19 287 ALA A C 1
ATOM 2170 O O . ALA A 1 287 ? -12.453 16.389 7.663 1.00 80.19 287 ALA A O 1
ATOM 2171 N N . GLU A 1 288 ? -14.431 17.452 7.869 1.00 75.88 288 GLU A N 1
ATOM 2172 C CA . GLU A 1 288 ? -14.108 18.569 6.973 1.00 75.88 288 GLU A CA 1
ATOM 2173 C C . GLU A 1 288 ? -13.133 19.561 7.624 1.00 75.88 288 GLU A C 1
ATOM 2175 O O . GLU A 1 288 ? -12.311 20.177 6.941 1.00 75.88 288 GLU A O 1
ATOM 2180 N N . SER A 1 289 ? -13.170 19.685 8.956 1.00 85.75 289 SER A N 1
ATOM 2181 C CA . SER A 1 289 ? -12.311 20.602 9.710 1.00 85.75 289 SER A CA 1
ATOM 2182 C C . SER A 1 289 ? -11.142 19.894 10.404 1.00 85.75 289 SER A C 1
ATOM 2184 O O . SER A 1 289 ? -11.274 18.789 10.930 1.00 85.75 289 SER A O 1
ATOM 2186 N N . GLU A 1 290 ? -9.983 20.560 10.461 1.00 76.94 290 GLU A N 1
ATOM 2187 C CA . GLU A 1 290 ? -8.804 20.042 11.175 1.00 76.94 290 GLU A CA 1
ATOM 2188 C C . GLU A 1 290 ? -9.073 19.865 12.678 1.00 76.94 290 GLU A C 1
ATOM 2190 O O . GLU A 1 290 ? -8.616 18.902 13.284 1.00 76.94 290 GLU A O 1
ATOM 2195 N N . GLY A 1 291 ? -9.854 20.768 13.281 1.00 82.56 291 GLY A N 1
ATOM 2196 C CA . GLY A 1 291 ? -10.181 20.707 14.708 1.00 82.56 291 GLY A CA 1
ATOM 2197 C C . GLY A 1 291 ? -11.036 19.492 15.073 1.00 82.56 291 GLY A C 1
ATOM 2198 O O . GLY A 1 291 ? -10.771 18.833 16.079 1.00 82.56 291 GLY A O 1
ATOM 2199 N N . GLU A 1 292 ? -12.028 19.168 14.244 1.00 78.62 292 GLU A N 1
ATOM 2200 C CA . GLU A 1 292 ? -12.867 17.978 14.409 1.00 78.62 292 GLU A CA 1
ATOM 2201 C C . GLU A 1 292 ? -12.067 16.694 14.179 1.00 78.62 292 GLU A C 1
ATOM 2203 O O . GLU A 1 292 ? -12.147 15.765 14.984 1.00 78.62 292 GLU A O 1
ATOM 2208 N N . ARG A 1 293 ? -11.218 16.676 13.144 1.00 84.31 293 ARG A N 1
ATOM 2209 C CA . ARG A 1 293 ? -10.306 15.563 12.865 1.00 84.31 293 ARG A CA 1
ATOM 2210 C C . ARG A 1 293 ? -9.391 15.267 14.048 1.00 84.31 293 ARG A C 1
ATOM 2212 O O . ARG A 1 293 ? -9.276 14.119 14.472 1.00 84.31 293 ARG A O 1
ATOM 2219 N N . GLU A 1 294 ? -8.775 16.301 14.607 1.00 83.25 294 GLU A N 1
ATOM 2220 C CA . GLU A 1 294 ? -7.850 16.171 15.729 1.00 83.25 294 GLU A CA 1
ATOM 2221 C C . GLU A 1 294 ? -8.561 15.759 17.028 1.00 83.25 294 GLU A C 1
ATOM 2223 O O . GLU A 1 294 ? -8.057 14.935 17.793 1.00 83.25 294 GLU A O 1
ATOM 2228 N N . ALA A 1 295 ? -9.767 16.277 17.280 1.00 86.38 295 ALA A N 1
ATOM 2229 C CA . ALA A 1 295 ? -10.582 15.845 18.416 1.00 86.38 295 ALA A CA 1
ATOM 2230 C C . ALA A 1 295 ? -10.987 14.366 18.303 1.00 86.38 295 ALA A C 1
ATOM 2232 O O . ALA A 1 295 ? -10.888 13.623 19.283 1.00 86.38 295 ALA A O 1
ATOM 2233 N N . ALA A 1 296 ? -11.388 13.928 17.108 1.00 85.38 296 ALA A N 1
ATOM 2234 C CA . ALA A 1 296 ? -11.746 12.543 16.835 1.00 85.38 296 ALA A CA 1
ATOM 2235 C C . ALA A 1 296 ? -10.541 11.598 16.998 1.00 85.38 296 ALA A C 1
ATOM 2237 O O . A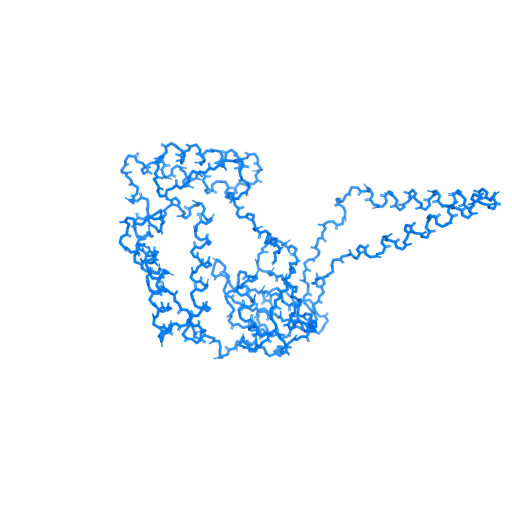LA A 1 296 ? -10.665 10.573 17.668 1.00 85.38 296 ALA A O 1
ATOM 2238 N N . ARG A 1 297 ? -9.352 11.972 16.501 1.00 84.94 297 ARG A N 1
ATOM 2239 C CA . ARG A 1 297 ? -8.102 11.209 16.709 1.00 84.94 297 ARG A CA 1
ATOM 2240 C C . ARG A 1 297 ? -7.754 11.041 18.182 1.00 84.94 297 ARG A C 1
ATOM 2242 O O . ARG A 1 297 ? -7.498 9.922 18.622 1.00 84.94 297 ARG A O 1
ATOM 2249 N N . ARG A 1 298 ? -7.799 12.127 18.963 1.00 85.06 298 ARG A N 1
ATOM 2250 C CA . ARG A 1 298 ? -7.580 12.065 20.417 1.00 85.06 298 ARG A CA 1
ATOM 2251 C C . ARG A 1 298 ? -8.574 11.131 21.097 1.00 85.06 298 ARG A C 1
ATOM 2253 O O . ARG A 1 298 ? -8.183 10.365 21.972 1.00 85.06 298 ARG A O 1
ATOM 2260 N N . ARG A 1 299 ? -9.836 11.144 20.660 1.00 86.75 299 ARG A N 1
ATOM 2261 C CA . ARG A 1 299 ? -10.862 10.253 21.205 1.00 86.75 299 ARG A CA 1
ATOM 2262 C C . ARG A 1 299 ? -10.602 8.783 20.872 1.00 86.75 299 ARG A C 1
ATOM 2264 O O . ARG A 1 299 ? -10.799 7.938 21.740 1.00 86.75 299 ARG A O 1
ATOM 2271 N N . VAL A 1 300 ? -10.141 8.474 19.658 1.00 86.38 300 VAL A N 1
ATOM 2272 C CA . VAL A 1 300 ? -9.695 7.118 19.294 1.00 86.38 300 VAL A CA 1
ATOM 2273 C C . VAL A 1 300 ? -8.546 6.688 20.204 1.00 86.38 300 VAL A C 1
ATOM 2275 O O . VAL A 1 300 ? -8.645 5.640 20.834 1.00 86.38 300 VAL A O 1
ATOM 2278 N N . ALA A 1 301 ? -7.504 7.514 20.333 1.00 84.00 301 ALA A N 1
ATOM 2279 C CA . ALA A 1 301 ? -6.342 7.221 21.171 1.00 84.00 301 ALA A CA 1
ATOM 2280 C C . ALA A 1 301 ? -6.724 6.945 22.634 1.00 84.00 301 ALA A C 1
ATOM 2282 O O . ALA A 1 301 ? -6.272 5.965 23.219 1.00 84.00 301 ALA A O 1
ATOM 2283 N N . GLU A 1 302 ? -7.609 7.765 23.206 1.00 84.81 302 GLU A N 1
ATOM 2284 C CA . GLU A 1 302 ? -8.117 7.600 24.570 1.00 84.81 302 GLU A CA 1
ATOM 2285 C C . GLU A 1 302 ? -8.867 6.271 24.748 1.00 84.81 302 GLU A C 1
ATOM 2287 O O . GLU A 1 302 ? -8.593 5.517 25.683 1.00 84.81 302 GLU A O 1
ATOM 2292 N N . ILE A 1 303 ? -9.795 5.953 23.836 1.00 84.69 303 ILE A N 1
ATOM 2293 C CA . ILE A 1 303 ? -10.591 4.724 23.929 1.00 84.69 303 ILE A CA 1
ATOM 2294 C C . ILE A 1 303 ? -9.694 3.499 23.749 1.00 84.69 303 ILE A C 1
ATOM 2296 O O . ILE A 1 303 ? -9.774 2.571 24.552 1.00 84.69 303 ILE A O 1
ATOM 2300 N N . LEU A 1 304 ? -8.826 3.489 22.738 1.00 83.19 304 LEU A N 1
ATOM 2301 C CA . LEU A 1 304 ? -7.943 2.352 22.488 1.00 83.19 304 LEU A CA 1
ATOM 2302 C C . LEU A 1 304 ? -6.899 2.184 23.596 1.00 83.19 304 LEU A C 1
ATOM 2304 O O . LEU A 1 304 ? -6.649 1.060 24.025 1.00 83.19 304 LEU A O 1
ATOM 2308 N N . GLY A 1 305 ? -6.371 3.285 24.135 1.00 78.12 305 GLY A N 1
ATOM 2309 C CA . GLY A 1 305 ? -5.498 3.264 25.308 1.00 78.12 305 GLY A CA 1
ATOM 2310 C C . GLY A 1 305 ? -6.180 2.661 26.539 1.00 78.12 305 GLY A C 1
ATOM 2311 O O . GLY A 1 305 ? -5.545 1.926 27.288 1.00 78.12 305 GLY A O 1
ATOM 2312 N N . SER A 1 306 ? -7.486 2.897 26.716 1.00 78.25 306 SER A N 1
ATOM 2313 C CA . SER A 1 306 ? -8.262 2.304 27.816 1.00 78.25 306 SER A CA 1
ATOM 2314 C C . SER A 1 306 ? -8.553 0.808 27.648 1.00 78.25 306 SER A C 1
ATOM 2316 O O . SER A 1 306 ? -8.805 0.126 28.638 1.00 78.25 306 SER A O 1
ATOM 2318 N N . LEU A 1 307 ? -8.525 0.293 26.413 1.00 75.12 307 LEU A N 1
ATOM 2319 C CA . LEU A 1 307 ? -8.808 -1.113 26.123 1.00 75.12 307 LEU A CA 1
ATOM 2320 C C . LEU A 1 307 ? -7.630 -2.037 26.463 1.00 75.12 307 LEU A C 1
ATOM 2322 O O . LEU A 1 307 ? -7.868 -3.198 26.779 1.00 75.12 307 LEU A O 1
ATOM 2326 N N . ALA A 1 308 ? -6.389 -1.529 26.420 1.00 65.56 308 ALA A N 1
ATOM 2327 C CA . ALA A 1 308 ? -5.160 -2.250 26.785 1.00 65.56 308 ALA A CA 1
ATOM 2328 C C . ALA A 1 308 ? -5.053 -3.680 26.199 1.00 65.56 308 ALA A C 1
ATOM 2330 O O . ALA A 1 308 ? -4.531 -4.593 26.839 1.00 65.56 308 ALA A O 1
ATOM 2331 N N . LEU A 1 309 ? -5.565 -3.884 24.981 1.00 65.81 309 LEU A N 1
ATOM 2332 C CA . LEU A 1 309 ? -5.545 -5.180 24.304 1.00 65.81 309 LEU A CA 1
ATOM 2333 C C . LEU A 1 309 ? -4.182 -5.399 23.646 1.00 65.81 309 LEU A C 1
ATOM 2335 O O . LEU A 1 309 ? -3.700 -4.535 22.919 1.00 65.81 309 LEU A O 1
ATOM 2339 N N . TYR A 1 310 ? -3.567 -6.561 23.881 1.00 64.62 310 TYR A N 1
ATOM 2340 C CA . TYR A 1 310 ? -2.182 -6.820 23.466 1.00 64.62 310 TYR A CA 1
ATOM 2341 C C . TYR A 1 310 ? -1.979 -6.780 21.936 1.00 64.62 310 TYR A C 1
ATOM 2343 O O . TYR A 1 310 ? -0.908 -6.400 21.470 1.00 64.62 310 TYR A O 1
ATOM 2351 N N . TYR A 1 311 ? -3.015 -7.126 21.167 1.00 65.00 311 TYR A N 1
ATOM 2352 C CA . TYR A 1 311 ? -3.035 -7.110 19.699 1.00 65.00 311 TYR A CA 1
ATOM 2353 C C . TYR A 1 311 ? -3.477 -5.763 19.107 1.00 65.00 311 TYR A C 1
ATOM 2355 O O . TYR A 1 311 ? -3.497 -5.585 17.890 1.00 65.00 311 TYR A O 1
ATOM 2363 N N . LEU A 1 312 ? -3.839 -4.794 19.951 1.00 62.22 312 LEU A N 1
ATOM 2364 C CA . LEU A 1 312 ? -4.231 -3.457 19.526 1.00 62.22 312 LEU A CA 1
ATOM 2365 C C . LEU A 1 312 ? -3.170 -2.463 20.025 1.00 62.22 312 LEU A C 1
ATOM 2367 O O . LEU A 1 312 ? -3.296 -1.931 21.129 1.00 62.22 312 LEU A O 1
ATOM 2371 N N . PRO A 1 313 ? -2.084 -2.226 19.262 1.00 55.25 313 PRO A N 1
ATOM 2372 C CA . PRO A 1 313 ? -0.974 -1.422 19.751 1.00 55.25 313 PRO A CA 1
ATOM 2373 C C . PRO A 1 313 ? -1.433 0.002 20.094 1.00 55.25 313 PRO A C 1
ATOM 2375 O O . PRO A 1 313 ? -2.330 0.537 19.423 1.00 55.25 313 PRO A O 1
ATOM 2378 N N . PRO A 1 314 ? -0.820 0.619 21.124 1.00 54.62 314 PRO A N 1
ATOM 2379 C CA . PRO A 1 314 ? -1.211 1.930 21.608 1.00 54.62 314 PRO A CA 1
ATOM 2380 C C . PRO A 1 314 ? -1.147 2.948 20.474 1.00 54.62 314 PRO A C 1
ATOM 2382 O O . PRO A 1 314 ? -0.182 3.017 19.712 1.00 54.62 314 PRO A O 1
ATOM 2385 N N . VAL A 1 315 ? -2.208 3.736 20.365 1.00 54.50 315 VAL A N 1
ATOM 2386 C CA . VAL A 1 315 ? -2.285 4.834 19.415 1.00 54.50 315 VAL A CA 1
ATOM 2387 C C . VAL A 1 315 ? -1.707 6.074 20.086 1.00 54.50 315 VAL A C 1
ATOM 2389 O O . VAL A 1 315 ? -2.324 6.619 20.996 1.00 54.50 315 VAL A O 1
ATOM 2392 N N . ASP A 1 316 ? -0.519 6.508 19.659 1.00 53.44 316 ASP A N 1
ATOM 2393 C CA . ASP A 1 316 ? 0.059 7.775 20.110 1.00 53.44 316 ASP A CA 1
ATOM 2394 C C . ASP A 1 316 ? -0.565 8.942 19.324 1.00 53.44 316 ASP A C 1
ATOM 2396 O O . ASP A 1 316 ? -0.306 9.064 18.124 1.00 53.44 316 ASP A O 1
ATOM 2400 N N . PRO A 1 317 ? -1.351 9.824 19.972 1.00 49.12 317 PRO A N 1
ATOM 2401 C CA . PRO A 1 317 ? -1.990 10.958 19.307 1.00 49.12 317 PRO A CA 1
ATOM 2402 C C . PRO A 1 317 ? -0.989 11.995 18.772 1.00 49.12 317 PRO A C 1
ATOM 2404 O O . PRO A 1 317 ? -1.367 12.830 17.956 1.00 49.12 317 PRO A O 1
ATOM 2407 N N . THR A 1 318 ? 0.270 11.967 19.220 1.00 45.09 318 THR A N 1
ATOM 2408 C CA . THR A 1 318 ? 1.321 12.914 18.816 1.00 45.09 318 THR A CA 1
ATOM 2409 C C . THR A 1 318 ? 2.196 12.409 17.670 1.00 45.09 318 THR A C 1
ATOM 2411 O O . THR A 1 318 ? 2.957 13.192 17.095 1.00 45.09 318 THR A O 1
ATOM 2414 N N . THR A 1 319 ? 2.069 11.135 17.284 1.00 45.34 319 THR A N 1
ATOM 2415 C CA . THR A 1 319 ? 2.834 10.579 16.167 1.00 45.34 319 THR A CA 1
ATOM 2416 C C . THR A 1 319 ? 2.100 10.826 14.827 1.00 45.34 319 THR A C 1
ATOM 2418 O O . THR A 1 319 ? 0.951 10.407 14.664 1.00 45.34 319 THR A O 1
ATOM 2421 N N . PRO A 1 320 ? 2.749 11.446 13.815 1.00 42.75 320 PRO A N 1
ATOM 2422 C CA . PRO A 1 320 ? 2.150 11.752 12.505 1.00 42.75 320 PRO A CA 1
ATOM 2423 C C . PRO A 1 320 ? 1.691 10.546 11.667 1.00 42.75 320 PRO A C 1
ATOM 2425 O O . PRO A 1 320 ? 1.064 10.738 10.629 1.00 42.75 320 PRO A O 1
ATOM 2428 N N . THR A 1 321 ? 2.009 9.312 12.065 1.00 40.41 321 THR A N 1
ATOM 2429 C CA . THR A 1 321 ? 1.711 8.086 11.302 1.00 40.41 321 THR A CA 1
ATOM 2430 C C . THR A 1 321 ? 0.290 7.561 11.475 1.00 40.41 321 THR A C 1
ATOM 2432 O O . THR A 1 321 ? -0.054 6.556 10.866 1.00 40.41 321 THR A O 1
ATOM 2435 N N . LEU A 1 322 ? -0.564 8.243 12.241 1.00 42.25 322 LEU A N 1
ATOM 2436 C CA . LEU A 1 322 ? -1.948 7.812 12.468 1.00 42.25 322 LEU A CA 1
ATOM 2437 C C . LEU A 1 322 ? -2.847 7.817 11.225 1.00 42.25 322 LEU A C 1
ATOM 2439 O O . LEU A 1 322 ? -3.938 7.257 11.254 1.00 42.25 322 LEU A O 1
ATOM 2443 N N . ILE A 1 323 ? -2.388 8.443 10.145 1.00 39.41 323 ILE A N 1
ATOM 2444 C CA . ILE A 1 323 ? -2.916 8.318 8.790 1.00 39.41 323 ILE A CA 1
ATOM 2445 C C . ILE A 1 323 ? -1.678 8.406 7.902 1.00 39.41 323 ILE A C 1
ATOM 2447 O O . ILE A 1 323 ? -1.045 9.459 7.895 1.00 39.41 323 ILE A O 1
ATOM 2451 N N . GLY A 1 324 ? -1.298 7.305 7.248 1.00 31.34 324 GLY A N 1
ATOM 2452 C CA . GLY A 1 324 ? -0.022 7.113 6.550 1.00 31.34 324 GLY A CA 1
ATOM 2453 C C . GLY A 1 324 ? 0.698 8.393 6.111 1.00 31.34 324 GLY A C 1
ATOM 2454 O O . GLY A 1 324 ? 0.403 8.967 5.066 1.00 31.34 324 GLY A O 1
ATOM 2455 N N . GLN A 1 325 ? 1.705 8.816 6.879 1.00 29.39 325 GLN A N 1
ATOM 2456 C CA . GLN A 1 325 ? 2.816 9.538 6.278 1.00 29.39 325 GLN A CA 1
ATOM 2457 C C . GLN A 1 325 ? 3.736 8.483 5.678 1.00 29.39 325 GLN A C 1
ATOM 2459 O O . GLN A 1 325 ? 4.354 7.713 6.413 1.00 29.39 325 GLN A O 1
ATOM 2464 N N . ARG A 1 326 ? 3.806 8.445 4.339 1.00 31.50 326 ARG A N 1
ATOM 2465 C CA . ARG A 1 326 ? 4.816 7.682 3.595 1.00 31.50 326 ARG A CA 1
ATOM 2466 C C . ARG A 1 326 ? 6.168 7.895 4.263 1.00 31.50 326 ARG A C 1
ATOM 2468 O O . ARG A 1 326 ? 6.702 9.005 4.267 1.00 31.50 326 ARG A O 1
ATOM 2475 N N . LYS A 1 327 ? 6.714 6.815 4.812 1.00 28.33 327 LYS A N 1
ATOM 2476 C CA . LYS A 1 327 ? 8.098 6.749 5.254 1.00 28.33 327 LYS A CA 1
ATOM 2477 C C . LYS A 1 327 ? 8.961 7.089 4.037 1.00 28.33 327 LYS A C 1
ATOM 2479 O O . LYS A 1 327 ? 9.048 6.295 3.105 1.00 28.33 327 LYS A O 1
ATOM 2484 N N . GLN A 1 328 ? 9.558 8.280 4.010 1.00 30.88 328 GLN A N 1
ATOM 2485 C CA . GLN A 1 328 ? 10.696 8.517 3.130 1.00 30.88 328 GLN A CA 1
ATOM 2486 C C . GLN A 1 328 ? 11.784 7.556 3.597 1.00 30.88 328 GLN A C 1
ATOM 2488 O O . GLN A 1 328 ? 12.273 7.654 4.721 1.00 30.88 328 GLN A O 1
ATOM 2493 N N . ILE A 1 329 ? 12.085 6.563 2.766 1.00 31.72 329 ILE A N 1
ATOM 2494 C CA . ILE A 1 329 ? 13.231 5.693 2.982 1.00 31.72 329 ILE A CA 1
ATOM 2495 C C . ILE A 1 329 ? 14.459 6.570 2.739 1.00 31.72 329 ILE A C 1
ATOM 2497 O O . ILE A 1 329 ? 14.733 6.965 1.607 1.00 31.72 329 ILE A O 1
ATOM 2501 N N . GLU A 1 330 ? 15.161 6.931 3.810 1.00 25.55 330 GLU A N 1
ATOM 2502 C CA . GLU A 1 330 ? 16.507 7.479 3.692 1.00 25.55 330 GLU A CA 1
ATOM 2503 C C . GLU A 1 330 ? 17.443 6.372 3.180 1.00 25.55 330 GLU A C 1
ATOM 2505 O O . GLU A 1 330 ? 17.427 5.262 3.724 1.00 25.55 330 GLU A O 1
ATOM 2510 N N . PRO A 1 331 ? 18.242 6.636 2.135 1.00 31.22 331 PRO A N 1
ATOM 2511 C CA . PRO A 1 331 ? 19.162 5.651 1.590 1.00 31.22 331 PRO A CA 1
ATOM 2512 C C . PRO A 1 331 ? 20.343 5.422 2.545 1.00 31.22 331 PRO A C 1
ATOM 2514 O O . PRO A 1 331 ? 20.955 6.377 3.030 1.00 31.22 331 PRO A O 1
ATOM 2517 N N . ARG A 1 332 ? 20.682 4.149 2.772 1.00 32.12 332 ARG A N 1
ATOM 2518 C CA . ARG A 1 332 ? 22.037 3.712 3.130 1.00 32.12 332 ARG A CA 1
ATOM 2519 C C . ARG A 1 332 ? 22.650 3.019 1.929 1.00 32.12 332 ARG A C 1
ATOM 2521 O O . ARG A 1 332 ? 21.909 2.237 1.297 1.00 32.12 332 ARG A O 1
#

Foldseek 3Di:
DFFAWDPQFDFLQVQAQFKKKFWAQFPVRDIWIKIWGWHHQDPVQKIKIFMDTQPPPPLDQGDIDIGHRRHGNQLVCLVPHRGNTQFMHTFPDKPLRPPPPDPVVVVVVVVVLVVQCVVCVVVVPVVSNVVSVVVVVVVVCVVVVPPPPPPCSPHIWGDDPNDTAHRVRSSVSTDRPPVGDPLLNDQLVSLLVSLVVVLVVCVLLPLSCLFLVQCQDCVNVLNVQLVVLVVVQDSPDPCSSVSSVSNVVSSVSSRVVSNVCTLVVQDPVLSVLSVLLSVLSVQLVPPPDPVSNLVSLVSNQVSLVVSPDPSRDHRDSPDPSSRDPDPPPDDD

pLDDT: mean 75.19, std 16.18, range [25.55, 97.19]

Sequence (332 aa):
MTWPPVPLRSTLGDWAGKTIAVGGQGDLNRATTALLHIGKVRGDGHVRVIYSDMAHEKLERPAEALLPADLTVSEAVLGLAHVRPDRAAVAPKVTNLGNQTARSAVLPLTLTLLTMLVMGVILSAPELILTGVVIGAVTGFALLAPKRFHSGTTPPRVFDQNREVFASGVYANLAIDDTVADPRGLSPRSRVDLVKERFGALRDDIVYRIENSALFDAAVPETQRFELALLAWDEMAPNPDELATEVEAAFDAARTRAEELGLDHLPETARDSGRRAARAAHTALHAESEGEREAARRRVAEILGSLALYYLPPVDPTTPTLIGQRKQIEPR